Protein AF-A0A944ELB0-F1 (afdb_monomer)

pLDDT: mean 80.12, std 16.35, range [32.78, 97.69]

Solvent-accessible surface area (backbone atoms only — not comparable to full-atom values): 12144 Å² total; per-residue (Å²): 135,87,80,73,74,76,71,59,59,76,89,64,46,44,56,70,74,87,41,54,43,78,47,82,44,70,76,77,74,96,59,92,58,89,48,62,78,30,52,42,56,34,44,32,41,29,23,36,45,52,72,81,62,70,77,76,70,80,80,68,95,67,94,70,72,46,75,59,60,44,38,73,51,32,37,33,38,34,37,39,39,43,59,90,57,85,68,55,67,65,58,47,32,44,73,72,31,66,70,47,35,59,38,44,61,78,43,36,32,72,91,91,46,95,47,67,16,73,69,44,53,72,73,37,97,63,82,59,58,18,38,32,32,51,74,46,74,47,62,40,77,69,63,55,70,68,61,49,63,64,54,53,47,52,52,50,46,70,70,65,41,74,71,37,52,48,75,43,65,58,94,70,77,90,72,73,67,94,54,70,92,69,68,41,72,68,53,55,52,53,48,51,52,55,54,63,73,62,58,134

Mean predicted aligned error: 10.23 Å

Foldseek 3Di:
DDPPPPQDPPVLALDDPVQKDWDKDWDDDPDDDPCSVFKTKIKIFIFGAAVPPPPPPPPDDDPGNHDDHGDTFWIWIKMKGWPPPPDQSLVVQVVVDPLSNVQCVVFCDPDPDSATDPVNPVVAPDQDFIEMEGRDTAGHPSRPSNCVRVVVVVVVCVVPCVRPSYYTYDDAQRDDDPPVVPCDPVVRVVRVVVVVVVPD

Sequence (200 aa):
MTSAMPKRPVSELPGDPARLHLHYGHGHPAVPYDYEETLEPWHVAVTYGTAGDEEWEDEEEGGGHAPAAGSEIGHLILWRLRDYTGDNRWEAADAESGDLEVIISAVLGRSGRTGYSAAFEKAVTHPVGDLLILDRVSLDKAWRGFGLGPALAVEAIRRLSGGCCAVAVLPGMGEYPEDCDHVTEAYRLQAKKRIAARGP

Secondary structure (DSSP, 8-state):
----PPPPPGGG-SS-GGGEEEEEE----SS--TTTTTEEEEEEEEEES-TT-------SS----PPPTTEEEEEEEEEEE-SSSSS-HHHHHHHH-HHHHHHHTTTBPSSS-SSB-HHHHHH-S---SEEEEEEEEEE-GGGTTSSHHHHHHHHHHHHH-TTEEEEEE----S---S-GGG--HHHHHHHHHHHHTT--

Structure (mmCIF, N/CA/C/O backbone):
data_AF-A0A944ELB0-F1
#
_entry.id   AF-A0A944ELB0-F1
#
loop_
_atom_site.group_PDB
_atom_site.id
_atom_site.type_symbol
_atom_site.label_atom_id
_atom_site.label_alt_id
_atom_site.label_comp_id
_atom_site.label_asym_id
_atom_site.label_entity_id
_atom_site.label_seq_id
_atom_site.pdbx_PDB_ins_code
_atom_site.Cartn_x
_atom_site.Cartn_y
_atom_site.Cartn_z
_atom_site.occupancy
_atom_site.B_iso_or_equiv
_atom_site.auth_seq_id
_atom_site.auth_comp_id
_atom_site.auth_asym_id
_atom_site.auth_atom_id
_atom_site.pdbx_PDB_model_num
ATOM 1 N N . MET A 1 1 ? -13.441 19.324 -24.550 1.00 32.78 1 MET A N 1
ATOM 2 C CA . MET A 1 1 ? -12.764 18.318 -25.394 1.00 32.78 1 MET A CA 1
ATOM 3 C C . MET A 1 1 ? -11.873 17.485 -24.491 1.00 32.78 1 MET A C 1
ATOM 5 O O . MET A 1 1 ? -10.855 17.968 -24.015 1.00 32.78 1 MET A O 1
ATOM 9 N N . THR A 1 2 ? -12.332 16.289 -24.141 1.00 42.28 2 THR A N 1
ATOM 10 C CA . THR A 1 2 ? -11.609 15.304 -23.334 1.00 42.28 2 THR A CA 1
ATOM 11 C C . THR A 1 2 ? -10.520 14.677 -24.197 1.00 42.28 2 THR A C 1
ATOM 13 O O . THR A 1 2 ? -10.780 13.750 -24.956 1.00 42.28 2 THR A O 1
ATOM 16 N N . SER A 1 3 ? -9.299 15.209 -24.117 1.00 40.12 3 SER A N 1
ATOM 17 C CA . SER A 1 3 ? -8.128 14.505 -24.639 1.00 40.12 3 SER A CA 1
ATOM 18 C C . SER A 1 3 ? -7.872 13.312 -23.720 1.00 40.12 3 SER A C 1
ATOM 20 O O . SER A 1 3 ? -7.279 13.448 -22.648 1.00 40.12 3 SER A O 1
ATOM 22 N N . ALA A 1 4 ? -8.430 12.154 -24.073 1.00 48.78 4 ALA A N 1
ATOM 23 C CA . ALA A 1 4 ? -7.958 10.891 -23.538 1.00 48.78 4 ALA A CA 1
ATOM 24 C C . ALA A 1 4 ? -6.510 10.762 -24.015 1.00 48.78 4 ALA A C 1
ATOM 26 O O . ALA A 1 4 ? -6.278 10.580 -25.209 1.00 48.78 4 ALA A O 1
ATOM 27 N N . MET A 1 5 ? -5.542 10.950 -23.110 1.00 53.06 5 MET A N 1
ATOM 28 C CA . MET A 1 5 ? -4.144 10.692 -23.447 1.00 53.06 5 MET A CA 1
ATOM 29 C C . MET A 1 5 ? -4.070 9.268 -24.005 1.00 53.06 5 MET A C 1
ATOM 31 O O . MET A 1 5 ? -4.593 8.352 -23.357 1.00 53.06 5 MET A O 1
ATOM 35 N N . PRO A 1 6 ? -3.506 9.081 -25.207 1.00 56.56 6 PRO A N 1
ATOM 36 C CA . PRO A 1 6 ? -3.374 7.756 -25.781 1.00 56.56 6 PRO A CA 1
ATOM 37 C C . PRO A 1 6 ? -2.597 6.889 -24.790 1.00 56.56 6 PRO A C 1
ATOM 39 O O . PRO A 1 6 ? -1.577 7.319 -24.247 1.00 56.56 6 PRO A O 1
ATOM 42 N N . LYS A 1 7 ? -3.122 5.692 -24.500 1.00 66.06 7 LYS A N 1
ATOM 43 C CA . LYS A 1 7 ? -2.385 4.682 -23.734 1.00 66.06 7 LYS A CA 1
ATOM 44 C C . LYS A 1 7 ? -1.035 4.502 -24.422 1.00 66.06 7 LYS A C 1
ATOM 46 O O . LYS A 1 7 ? -1.015 4.284 -25.634 1.00 66.06 7 LYS A O 1
ATOM 51 N N . ARG A 1 8 ? 0.058 4.625 -23.666 1.00 78.19 8 ARG A N 1
ATOM 52 C CA . ARG A 1 8 ? 1.395 4.405 -24.219 1.00 78.19 8 ARG A CA 1
ATOM 53 C C . ARG A 1 8 ? 1.446 2.973 -24.771 1.00 78.19 8 ARG A C 1
ATOM 55 O O . ARG A 1 8 ? 1.018 2.052 -24.066 1.00 78.19 8 ARG A O 1
ATOM 62 N N . PRO A 1 9 ? 1.858 2.771 -26.030 1.00 82.56 9 PRO A N 1
ATOM 63 C CA . PRO A 1 9 ? 1.940 1.443 -26.618 1.00 82.56 9 PRO A CA 1
ATOM 64 C C . PRO A 1 9 ? 3.001 0.623 -25.886 1.00 82.56 9 PRO A C 1
ATOM 66 O O . PRO A 1 9 ? 4.060 1.141 -25.558 1.00 82.56 9 PRO A O 1
ATOM 69 N N . VAL A 1 10 ? 2.736 -0.664 -25.657 1.00 82.44 10 VAL A N 1
ATOM 70 C CA . VAL A 1 10 ? 3.626 -1.587 -24.918 1.00 82.44 10 VAL A CA 1
ATOM 71 C C . VAL A 1 10 ? 5.057 -1.605 -25.476 1.00 82.44 10 VAL A C 1
ATOM 73 O O . VAL A 1 10 ? 5.997 -1.808 -24.721 1.00 82.44 10 VAL A O 1
ATOM 76 N N . SER A 1 11 ? 5.238 -1.309 -26.766 1.00 83.00 11 SER A N 1
ATOM 77 C CA . SER A 1 11 ? 6.547 -1.160 -27.415 1.00 83.00 11 SER A CA 1
ATOM 78 C C . SER A 1 11 ? 7.414 -0.014 -26.870 1.00 83.00 11 SER A C 1
ATOM 80 O O . SER A 1 11 ? 8.589 0.051 -27.196 1.00 83.00 11 SER A O 1
ATOM 82 N N . GLU A 1 12 ? 6.852 0.912 -26.087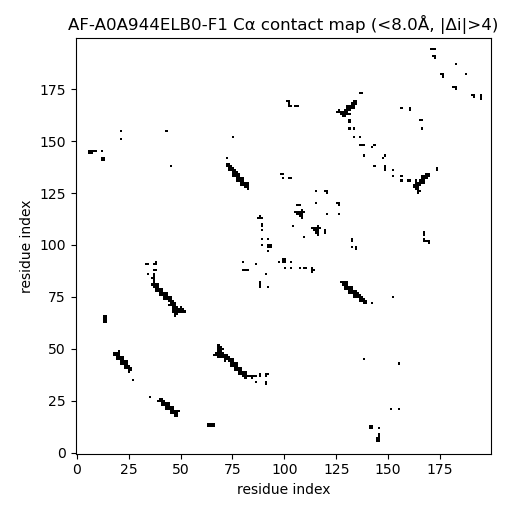 1.00 87.25 12 GLU A N 1
ATOM 83 C CA . GLU A 1 12 ? 7.592 1.975 -25.388 1.00 87.25 12 GLU A CA 1
ATOM 84 C C . GLU A 1 12 ? 8.056 1.569 -23.978 1.00 87.25 12 GLU A C 1
ATOM 86 O O . GLU A 1 12 ? 8.593 2.411 -23.247 1.00 87.25 12 GLU A O 1
ATOM 91 N N . LEU A 1 13 ? 7.802 0.328 -23.547 1.00 88.38 13 LEU A N 1
ATOM 92 C CA . LEU A 1 13 ? 8.323 -0.153 -22.272 1.00 88.38 13 LEU A CA 1
ATOM 93 C C . LEU A 1 13 ? 9.857 -0.213 -22.318 1.00 88.38 13 LEU A C 1
ATOM 95 O O . LEU A 1 13 ? 10.411 -0.662 -23.321 1.00 88.38 13 LEU A O 1
ATOM 99 N N . PRO A 1 14 ? 10.551 0.195 -21.239 1.00 88.50 14 PRO A N 1
ATOM 100 C CA . PRO A 1 14 ? 12.012 0.142 -21.194 1.00 88.50 14 PRO A CA 1
ATOM 101 C C . PRO A 1 14 ? 12.566 -1.284 -21.269 1.00 88.50 14 PRO A C 1
ATOM 103 O O . PRO A 1 14 ? 13.672 -1.476 -21.755 1.00 88.50 14 PRO A O 1
ATOM 106 N N . GLY A 1 15 ? 11.802 -2.278 -20.810 1.00 88.38 15 GLY A N 1
ATOM 107 C CA . GLY A 1 15 ? 12.155 -3.694 -20.858 1.00 88.38 15 GLY A CA 1
ATOM 108 C C . GLY A 1 15 ? 10.928 -4.588 -20.678 1.00 88.38 15 GLY A C 1
ATOM 109 O O . GLY A 1 15 ? 9.807 -4.095 -20.523 1.00 88.38 15 GLY A O 1
ATOM 110 N N . ASP A 1 16 ? 11.139 -5.904 -20.688 1.00 89.88 16 ASP A N 1
ATOM 111 C CA . ASP A 1 16 ? 10.058 -6.881 -20.527 1.00 89.88 16 ASP A CA 1
ATOM 112 C C . ASP A 1 16 ? 9.472 -6.828 -19.099 1.00 89.88 16 ASP A C 1
ATOM 114 O O . ASP A 1 16 ? 10.182 -7.121 -18.131 1.00 89.88 16 ASP A O 1
ATOM 118 N N . PRO A 1 17 ? 8.180 -6.488 -18.920 1.00 90.19 17 PRO A N 1
ATOM 119 C CA . PRO A 1 17 ? 7.560 -6.432 -17.601 1.00 90.19 17 PRO A CA 1
ATOM 120 C C . PRO A 1 17 ? 7.470 -7.801 -16.908 1.00 90.19 17 PRO A C 1
ATOM 122 O O . PRO A 1 17 ? 7.287 -7.837 -15.693 1.00 90.19 17 PRO A O 1
ATOM 125 N N . ALA A 1 18 ? 7.611 -8.920 -17.631 1.00 89.94 18 ALA A N 1
ATOM 126 C CA . ALA A 1 18 ? 7.669 -10.252 -17.025 1.00 89.94 18 ALA A CA 1
ATOM 127 C C . ALA A 1 18 ? 8.931 -10.468 -16.170 1.00 89.94 18 ALA A C 1
ATOM 129 O O . ALA A 1 18 ? 8.952 -11.362 -15.326 1.00 89.94 18 ALA A O 1
ATOM 130 N N . ARG A 1 19 ? 9.958 -9.628 -16.352 1.00 91.69 19 ARG A N 1
ATOM 131 C CA . ARG A 1 19 ? 11.199 -9.631 -15.564 1.00 91.69 19 ARG A CA 1
ATOM 132 C C . ARG A 1 19 ? 11.106 -8.774 -14.298 1.00 91.69 19 ARG A C 1
ATOM 134 O O . ARG A 1 19 ? 12.120 -8.549 -13.649 1.00 91.69 19 ARG A O 1
ATOM 141 N N . LEU A 1 20 ? 9.933 -8.238 -13.958 1.00 94.38 20 LEU A N 1
ATOM 142 C CA . LEU A 1 20 ? 9.763 -7.452 -12.737 1.00 94.38 20 LEU A CA 1
ATOM 143 C C . LEU A 1 20 ? 9.587 -8.353 -11.515 1.00 94.38 20 LEU A C 1
ATOM 145 O O . LEU A 1 20 ? 8.774 -9.278 -11.520 1.00 94.38 20 LEU A O 1
ATOM 149 N N . HIS A 1 21 ? 10.298 -8.026 -10.440 1.00 95.06 21 HIS A N 1
ATOM 150 C CA . HIS A 1 21 ? 10.243 -8.748 -9.173 1.00 95.06 21 HIS A CA 1
ATOM 151 C C . HIS A 1 21 ? 9.836 -7.822 -8.025 1.00 95.06 21 HIS A C 1
ATOM 153 O O . HIS A 1 21 ? 10.159 -6.635 -8.012 1.00 95.06 21 HIS A O 1
ATOM 159 N N . LEU A 1 22 ? 9.112 -8.381 -7.051 1.00 96.69 22 LEU A N 1
ATOM 160 C CA . LEU A 1 22 ? 8.728 -7.695 -5.818 1.00 96.69 22 LEU A CA 1
ATOM 161 C C . LEU A 1 22 ? 9.545 -8.238 -4.646 1.00 96.69 22 LEU A C 1
ATOM 163 O O . LEU A 1 22 ? 9.460 -9.423 -4.316 1.00 96.69 22 LEU A O 1
ATOM 167 N N . HIS A 1 23 ? 10.290 -7.359 -3.985 1.00 96.25 23 HIS A N 1
ATOM 168 C CA . HIS A 1 23 ? 11.049 -7.676 -2.780 1.00 96.25 23 HIS A CA 1
ATOM 169 C C . HIS A 1 23 ? 10.365 -7.061 -1.564 1.00 96.25 23 HIS A C 1
ATOM 171 O O . HIS A 1 23 ? 10.266 -5.844 -1.449 1.00 96.25 23 HIS A O 1
ATOM 177 N N . TYR A 1 24 ? 9.895 -7.912 -0.655 1.00 96.69 24 TYR A N 1
ATOM 178 C CA . TYR A 1 24 ? 9.140 -7.501 0.525 1.00 96.69 24 TYR A CA 1
ATOM 179 C C . TYR A 1 24 ? 10.085 -7.309 1.709 1.00 96.69 24 TYR A C 1
ATOM 181 O O . TYR A 1 24 ? 10.705 -8.267 2.173 1.00 96.69 24 TYR A O 1
ATOM 189 N N . GLY A 1 25 ? 10.168 -6.079 2.200 1.00 93.94 25 GLY A N 1
ATOM 190 C CA . GLY A 1 25 ? 10.880 -5.708 3.412 1.00 93.94 25 GLY A CA 1
ATOM 191 C C . GLY A 1 25 ? 9.922 -5.182 4.475 1.00 93.94 25 GLY A C 1
ATOM 192 O O . GLY A 1 25 ? 8.964 -4.470 4.179 1.00 93.94 25 GLY A O 1
ATOM 193 N N . HIS A 1 26 ? 10.218 -5.516 5.722 1.00 88.88 26 HIS A N 1
ATOM 194 C CA . HIS A 1 26 ? 9.627 -4.911 6.906 1.00 88.88 26 HIS A CA 1
ATOM 195 C C . HIS A 1 26 ? 10.782 -4.480 7.813 1.00 88.88 26 HIS A C 1
ATOM 197 O O . HIS A 1 26 ? 11.756 -5.221 7.972 1.00 88.88 26 HIS A O 1
ATOM 203 N N . GLY A 1 27 ? 10.696 -3.269 8.354 1.00 78.38 27 GLY A N 1
ATOM 204 C 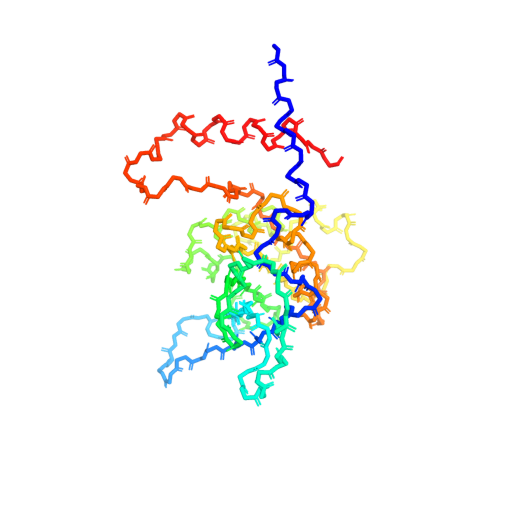CA . GLY A 1 27 ? 11.694 -2.711 9.255 1.00 78.38 27 GLY A CA 1
ATOM 205 C C . GLY A 1 27 ? 11.088 -2.479 10.629 1.00 78.38 27 GLY A C 1
ATOM 206 O O . GLY A 1 27 ? 10.012 -1.899 10.732 1.00 78.38 27 GLY A O 1
ATOM 207 N N . HIS A 1 28 ? 11.808 -2.893 11.665 1.00 77.75 28 HIS A N 1
ATOM 208 C CA . HIS A 1 28 ? 11.482 -2.587 13.049 1.00 77.75 28 HIS A CA 1
ATOM 209 C C . HIS A 1 28 ? 12.714 -1.927 13.688 1.00 77.75 28 HIS A C 1
ATOM 211 O O . HIS A 1 28 ? 13.780 -2.556 13.734 1.00 77.75 28 HIS A O 1
ATOM 217 N N . PRO A 1 29 ? 12.628 -0.646 14.092 1.00 78.38 29 PRO A N 1
ATOM 218 C CA . PRO A 1 29 ? 13.671 0.018 14.862 1.00 78.38 29 PRO A CA 1
ATOM 219 C C . PRO A 1 29 ? 14.126 -0.817 16.065 1.00 78.38 29 PRO A C 1
ATOM 221 O O . PRO A 1 29 ? 13.339 -1.495 16.709 1.00 78.38 29 PRO A O 1
ATOM 224 N N . ALA A 1 30 ? 15.417 -0.752 16.395 1.00 80.25 30 ALA A N 1
ATOM 225 C CA . ALA A 1 30 ? 15.953 -1.446 17.572 1.00 80.25 30 ALA A CA 1
ATOM 226 C C . ALA A 1 30 ? 15.583 -0.759 18.902 1.00 80.25 30 ALA A C 1
ATOM 228 O O . ALA A 1 30 ? 15.818 -1.317 19.973 1.00 80.25 30 ALA A O 1
ATOM 229 N N . VAL A 1 31 ? 15.072 0.472 18.833 1.00 84.56 31 VAL A N 1
ATOM 230 C CA . VAL A 1 31 ? 14.566 1.222 19.981 1.00 84.56 31 VAL A CA 1
ATOM 231 C C . VAL A 1 31 ? 13.042 1.138 19.988 1.00 84.56 31 VAL A C 1
ATOM 233 O O . VAL A 1 31 ? 12.461 1.250 18.908 1.00 84.56 31 VAL A O 1
ATOM 236 N N . PRO A 1 32 ? 12.407 0.990 21.165 1.00 80.00 32 PRO A N 1
ATOM 237 C CA . PRO A 1 32 ? 10.957 1.036 21.258 1.00 80.00 32 PRO A CA 1
ATOM 238 C C . PRO A 1 32 ? 10.425 2.347 20.692 1.00 80.00 32 PRO A C 1
ATOM 240 O O . PRO A 1 32 ? 11.014 3.411 20.917 1.00 80.00 32 PRO A O 1
ATOM 243 N N . TYR A 1 33 ? 9.310 2.265 19.984 1.00 81.38 33 TYR A N 1
ATOM 244 C CA . TYR A 1 33 ? 8.595 3.426 19.474 1.00 81.38 33 TYR A CA 1
ATOM 245 C C . TYR A 1 33 ? 7.094 3.251 19.682 1.00 81.38 33 TYR A C 1
ATOM 247 O O . TYR A 1 33 ? 6.596 2.146 19.910 1.00 81.38 33 TYR A O 1
ATOM 255 N N . ASP A 1 34 ? 6.377 4.370 19.660 1.00 85.50 34 ASP A N 1
ATOM 256 C CA . ASP A 1 34 ? 4.941 4.361 19.901 1.00 85.50 34 ASP A CA 1
ATOM 257 C C . ASP A 1 34 ? 4.232 3.509 18.840 1.00 85.50 34 ASP A C 1
ATOM 259 O O . ASP A 1 34 ? 4.567 3.557 17.655 1.00 85.50 34 ASP A O 1
ATOM 263 N N . TYR A 1 35 ? 3.236 2.736 19.276 1.00 88.56 35 TYR A N 1
ATOM 264 C CA . TYR A 1 35 ? 2.387 1.918 18.408 1.00 88.56 35 TYR A CA 1
ATOM 265 C C . TYR A 1 35 ? 3.114 0.812 17.624 1.00 88.56 35 TYR A C 1
ATOM 267 O O . TYR A 1 35 ? 2.561 0.307 16.646 1.00 88.56 35 TYR A O 1
ATOM 275 N N . GLU A 1 36 ? 4.314 0.393 18.041 1.00 86.81 36 GLU A N 1
ATOM 276 C CA . GLU A 1 36 ? 5.137 -0.591 17.318 1.00 86.81 36 GLU A CA 1
ATOM 277 C C . GLU A 1 36 ? 4.453 -1.949 17.086 1.00 86.81 36 GLU A C 1
ATOM 279 O O . GLU A 1 36 ? 4.705 -2.623 16.086 1.00 86.81 36 GLU A O 1
ATOM 284 N N . GLU A 1 37 ? 3.555 -2.342 17.992 1.00 88.38 37 GLU A N 1
ATOM 285 C CA . GLU A 1 37 ? 2.752 -3.555 17.845 1.00 88.38 37 GLU A CA 1
ATOM 286 C C . GLU A 1 37 ? 1.521 -3.323 16.961 1.00 88.38 37 GLU A C 1
ATOM 288 O O . GLU A 1 37 ? 1.034 -4.264 16.339 1.00 88.38 37 GLU A O 1
ATOM 293 N N . THR A 1 38 ? 1.037 -2.082 16.884 1.00 92.31 38 THR A N 1
ATOM 294 C CA . THR A 1 38 ? -0.228 -1.679 16.256 1.00 92.31 38 THR A CA 1
ATOM 295 C C . THR A 1 38 ? -0.072 -1.304 14.787 1.00 92.31 38 THR A C 1
ATOM 297 O O . THR A 1 38 ? -0.946 -1.626 13.978 1.00 92.31 38 THR A O 1
ATOM 300 N N . LEU A 1 39 ? 1.025 -0.640 14.420 1.00 92.62 39 LEU A N 1
ATOM 301 C CA . LEU A 1 39 ? 1.273 -0.147 13.071 1.00 92.62 39 LEU A CA 1
ATOM 302 C C . LEU A 1 39 ? 2.550 -0.765 12.497 1.00 92.62 39 LEU A C 1
ATOM 304 O O . LEU A 1 39 ? 3.670 -0.440 12.883 1.00 92.62 39 LEU A O 1
ATOM 308 N N . GLU A 1 40 ? 2.366 -1.660 11.531 1.00 93.25 40 GLU A N 1
ATOM 309 C CA . GLU A 1 40 ? 3.449 -2.427 10.924 1.00 93.25 40 GLU A CA 1
ATOM 310 C C . GLU A 1 40 ? 3.764 -1.912 9.504 1.00 93.25 40 GLU A C 1
ATOM 312 O O . GLU A 1 40 ? 2.931 -2.068 8.600 1.00 93.25 40 GLU A O 1
ATOM 317 N N . PRO A 1 41 ? 4.955 -1.325 9.270 1.00 93.69 41 PRO A N 1
ATOM 318 C CA . PRO A 1 41 ? 5.357 -0.825 7.957 1.00 93.69 41 PRO A CA 1
ATOM 319 C C . PRO A 1 41 ? 5.822 -1.939 7.019 1.00 93.69 41 PRO A C 1
ATOM 321 O O . PRO A 1 41 ? 6.550 -2.851 7.416 1.00 93.69 41 PRO A O 1
ATOM 324 N N . TRP A 1 42 ? 5.492 -1.802 5.738 1.00 96.31 42 TRP A N 1
ATOM 325 C CA . TRP A 1 42 ? 5.962 -2.663 4.658 1.00 96.31 42 TRP A CA 1
ATOM 326 C C . TRP A 1 42 ? 6.494 -1.827 3.497 1.00 96.31 42 TRP A C 1
ATOM 328 O O . TRP A 1 42 ? 5.781 -1.006 2.918 1.00 96.31 42 TRP A O 1
ATOM 338 N N . HIS A 1 43 ? 7.740 -2.095 3.116 1.00 96.25 43 HIS A N 1
ATOM 339 C CA . HIS A 1 43 ? 8.362 -1.552 1.917 1.00 96.25 43 HIS A CA 1
ATOM 340 C C . HIS A 1 43 ? 8.518 -2.666 0.885 1.00 96.25 43 HIS A C 1
ATOM 342 O O . HIS A 1 43 ? 9.187 -3.669 1.138 1.00 96.25 43 HIS A O 1
ATOM 348 N N . VAL A 1 44 ? 7.910 -2.502 -0.285 1.00 97.69 44 VAL A N 1
ATOM 349 C CA . VAL A 1 44 ? 8.002 -3.474 -1.377 1.00 97.69 44 VAL A CA 1
ATOM 350 C C . VAL A 1 44 ? 8.777 -2.846 -2.523 1.00 97.69 44 VAL A C 1
ATOM 352 O O . VAL A 1 44 ? 8.224 -2.031 -3.254 1.00 97.69 44 VAL A O 1
ATOM 355 N N . ALA A 1 45 ? 10.045 -3.213 -2.686 1.00 97.06 45 ALA A N 1
ATOM 356 C CA . ALA A 1 45 ? 10.849 -2.740 -3.809 1.00 97.06 45 ALA A CA 1
ATOM 357 C C . ALA A 1 45 ? 10.455 -3.483 -5.094 1.00 97.06 45 ALA A C 1
ATOM 359 O O . ALA A 1 45 ? 10.218 -4.694 -5.071 1.00 97.06 45 ALA A O 1
ATOM 360 N N . VAL A 1 46 ? 10.392 -2.755 -6.207 1.00 96.94 46 VAL A N 1
ATOM 361 C CA . VAL A 1 46 ? 10.151 -3.283 -7.553 1.00 96.94 46 VAL A CA 1
ATOM 362 C C . VAL A 1 46 ? 11.476 -3.259 -8.297 1.00 96.94 46 VAL A C 1
ATOM 364 O O . VAL A 1 46 ? 12.007 -2.186 -8.573 1.00 96.94 46 VAL A O 1
ATOM 367 N N . THR A 1 47 ? 12.009 -4.423 -8.640 1.00 95.81 47 THR A N 1
ATOM 368 C CA . THR A 1 47 ? 13.289 -4.550 -9.348 1.00 95.81 47 THR A CA 1
ATOM 369 C C . THR A 1 47 ? 13.090 -5.134 -10.741 1.00 95.81 47 THR A C 1
ATOM 371 O O . THR A 1 47 ? 12.097 -5.813 -11.006 1.00 95.81 47 THR A O 1
ATOM 374 N N . TYR A 1 48 ? 14.025 -4.851 -11.647 1.00 93.06 48 TYR A N 1
ATOM 375 C CA . TYR A 1 48 ? 14.072 -5.443 -12.984 1.00 93.06 48 TYR A CA 1
ATOM 376 C C . TYR A 1 48 ? 15.154 -6.523 -13.054 1.00 93.06 48 TYR A C 1
ATOM 378 O O . TYR A 1 48 ? 16.326 -6.217 -12.862 1.00 93.06 48 TYR A O 1
ATOM 386 N N . GLY A 1 49 ? 14.778 -7.770 -13.349 1.00 87.88 49 GLY A N 1
ATOM 387 C CA . GLY A 1 49 ? 15.665 -8.939 -13.331 1.00 87.88 49 GLY A CA 1
ATOM 388 C C . GLY A 1 49 ? 16.198 -9.283 -11.934 1.00 87.88 49 GLY A C 1
ATOM 389 O O . GLY A 1 49 ? 15.935 -8.571 -10.961 1.00 87.88 49 GLY A O 1
ATOM 390 N N . THR A 1 50 ? 16.976 -10.363 -11.827 1.00 80.56 50 THR A N 1
ATOM 391 C CA . THR A 1 50 ? 17.635 -10.742 -10.568 1.00 80.56 50 THR A CA 1
ATOM 392 C C . THR A 1 50 ? 19.110 -10.347 -10.603 1.00 80.56 50 THR A C 1
ATOM 394 O O . THR A 1 50 ? 19.792 -10.519 -11.611 1.00 80.56 50 THR A O 1
ATOM 397 N N . ALA A 1 51 ? 19.629 -9.805 -9.498 1.00 69.56 51 ALA A N 1
ATOM 398 C CA . ALA A 1 51 ? 21.056 -9.515 -9.385 1.00 69.56 51 ALA A CA 1
ATOM 399 C C . ALA A 1 51 ? 21.866 -10.818 -9.508 1.00 69.56 51 ALA A C 1
ATOM 401 O O . ALA A 1 51 ? 21.667 -11.744 -8.722 1.00 69.56 51 ALA A O 1
ATOM 402 N N . GLY A 1 52 ? 22.780 -10.876 -10.478 1.00 64.88 52 GLY A N 1
ATOM 403 C CA . GLY A 1 52 ? 23.565 -12.080 -10.761 1.00 64.88 52 GLY A CA 1
ATOM 404 C C . GLY A 1 52 ? 22.915 -13.051 -11.746 1.00 64.88 52 GLY A C 1
ATOM 405 O O . GLY A 1 52 ? 23.488 -14.115 -11.968 1.00 64.88 52 GLY A O 1
ATOM 406 N N . ASP A 1 53 ? 21.783 -12.691 -12.365 1.00 65.00 53 ASP A N 1
ATOM 407 C CA . ASP A 1 53 ? 21.479 -13.222 -13.693 1.00 65.00 53 ASP A CA 1
ATOM 408 C C . ASP A 1 53 ? 22.660 -12.805 -14.580 1.00 65.00 53 ASP A C 1
ATOM 410 O O . ASP A 1 53 ? 22.821 -11.616 -14.875 1.00 65.00 53 ASP A O 1
ATOM 414 N N . GLU A 1 54 ? 23.540 -13.760 -14.905 1.00 54.66 54 GLU A N 1
ATOM 415 C CA . GLU A 1 54 ? 24.508 -13.604 -15.993 1.00 54.66 54 GLU A CA 1
ATOM 416 C C . GLU A 1 54 ? 23.725 -13.018 -17.157 1.00 54.66 54 GLU A C 1
ATOM 418 O O . GLU A 1 54 ? 22.635 -13.527 -17.434 1.00 54.66 54 GLU A O 1
ATOM 423 N N . GLU A 1 55 ? 24.211 -11.901 -17.714 1.00 53.50 55 GLU A N 1
ATOM 424 C CA . GLU A 1 55 ? 23.604 -11.221 -18.853 1.00 53.50 55 GLU A CA 1
ATOM 425 C C . GLU A 1 55 ? 23.024 -12.293 -19.769 1.00 53.50 55 GLU A C 1
ATOM 427 O O . GLU A 1 55 ? 23.759 -13.022 -20.432 1.00 53.50 55 GLU A O 1
ATOM 432 N N . TRP A 1 56 ? 21.695 -12.451 -19.759 1.00 52.34 56 TRP A N 1
ATOM 433 C CA . TRP A 1 56 ? 21.046 -12.989 -20.931 1.00 52.34 56 TRP A CA 1
ATOM 434 C C . TRP A 1 56 ? 21.430 -11.951 -21.961 1.00 52.34 56 TRP A C 1
ATOM 436 O O . TRP A 1 56 ? 20.925 -10.827 -21.908 1.00 52.34 56 TRP A O 1
ATOM 446 N N . GLU A 1 57 ? 22.474 -12.276 -22.721 1.00 47.38 57 GLU A N 1
ATOM 447 C CA . GLU A 1 57 ? 22.919 -11.557 -23.888 1.00 47.38 57 GLU A CA 1
ATOM 448 C C . GLU A 1 57 ? 21.679 -11.468 -24.772 1.00 47.38 57 GLU A C 1
ATOM 450 O O . GLU A 1 57 ? 21.463 -12.266 -25.675 1.00 47.38 57 GLU A O 1
ATOM 455 N N . ASP A 1 58 ? 20.859 -10.449 -24.531 1.00 49.03 58 ASP A N 1
ATOM 456 C CA . ASP A 1 58 ? 20.047 -9.821 -25.552 1.00 49.03 58 ASP A CA 1
ATOM 457 C C . ASP A 1 58 ? 21.035 -9.039 -26.456 1.00 49.03 58 ASP A C 1
ATOM 459 O O . ASP A 1 58 ? 20.871 -7.853 -26.746 1.00 49.03 58 ASP A O 1
ATOM 463 N N . GLU A 1 59 ? 22.118 -9.706 -26.881 1.00 50.12 59 GLU A N 1
ATOM 464 C CA . GLU A 1 59 ? 22.757 -9.457 -28.154 1.00 50.12 59 GLU A CA 1
ATOM 465 C C . GLU A 1 59 ? 21.709 -9.846 -29.196 1.00 50.12 59 GLU A C 1
ATOM 467 O O . GLU A 1 59 ? 21.534 -11.011 -29.526 1.00 50.12 59 GLU A O 1
ATOM 472 N N . GLU A 1 60 ? 20.931 -8.868 -29.651 1.00 44.91 60 GLU A N 1
ATOM 473 C CA . GLU A 1 60 ? 20.919 -8.509 -31.069 1.00 44.91 60 GLU A CA 1
ATOM 474 C C . GLU A 1 60 ? 19.980 -7.318 -31.331 1.00 44.91 60 GLU A C 1
ATOM 476 O O . GLU A 1 60 ? 18.776 -7.334 -31.085 1.00 44.91 60 GLU A O 1
ATOM 481 N N . GLU A 1 61 ? 20.591 -6.257 -31.866 1.00 43.31 61 GLU A N 1
ATOM 482 C CA . GLU A 1 61 ? 19.997 -5.320 -32.826 1.00 43.31 61 GLU A CA 1
ATOM 483 C C . GLU A 1 61 ? 18.661 -4.659 -32.447 1.00 43.31 61 GLU A C 1
ATOM 485 O O . GLU A 1 61 ? 17.688 -4.681 -33.199 1.00 43.31 61 GLU A O 1
ATOM 490 N N . GLY A 1 62 ? 18.624 -3.971 -31.303 1.00 43.06 62 GLY A N 1
ATOM 491 C CA . GLY A 1 62 ? 17.398 -3.278 -30.907 1.00 43.06 62 GLY A CA 1
ATOM 492 C C . GLY A 1 62 ? 17.513 -2.052 -30.015 1.00 43.06 62 GLY A C 1
ATOM 493 O O . GLY A 1 62 ? 16.488 -1.661 -29.485 1.00 43.06 62 GLY A O 1
ATOM 494 N N . GLY A 1 63 ? 18.681 -1.429 -29.804 1.00 44.09 63 GLY A N 1
ATOM 495 C CA . GLY A 1 63 ? 18.781 -0.114 -29.130 1.00 44.09 63 GLY A CA 1
ATOM 496 C C . GLY A 1 63 ? 17.985 0.050 -27.814 1.00 44.09 63 GLY A C 1
ATOM 497 O O . GLY A 1 63 ? 17.517 1.152 -27.511 1.00 44.09 63 GLY A O 1
ATOM 498 N N . GLY A 1 64 ? 17.771 -1.037 -27.066 1.00 53.38 64 GLY A N 1
ATOM 499 C CA . GLY A 1 64 ? 16.845 -1.083 -25.938 1.00 53.38 64 GLY A CA 1
ATOM 500 C C . GLY A 1 64 ? 17.457 -0.488 -24.674 1.00 53.38 64 GLY A C 1
ATOM 501 O O . GLY A 1 64 ? 18.475 -0.965 -24.189 1.00 53.38 64 GLY A O 1
ATOM 502 N N . HIS A 1 65 ? 16.823 0.546 -24.118 1.00 66.69 65 HIS A N 1
ATOM 503 C CA . HIS A 1 65 ? 17.169 1.166 -22.830 1.00 66.69 65 HIS A CA 1
ATOM 504 C C . HIS A 1 65 ? 16.700 0.311 -21.627 1.00 66.69 65 HIS A C 1
ATOM 506 O O . HIS A 1 65 ? 16.091 0.838 -20.690 1.00 66.69 65 HIS A O 1
ATOM 512 N N . ALA A 1 66 ? 16.920 -1.006 -21.654 1.00 74.44 66 ALA A N 1
ATOM 513 C CA . ALA A 1 66 ? 16.526 -1.868 -20.542 1.00 74.44 66 ALA A CA 1
ATOM 514 C C . ALA A 1 66 ? 17.361 -1.544 -19.289 1.00 74.44 66 ALA A C 1
ATOM 516 O O . ALA A 1 66 ? 18.575 -1.356 -19.405 1.00 74.44 66 ALA A O 1
ATOM 517 N N . PRO A 1 67 ? 16.748 -1.448 -18.092 1.00 82.44 67 PRO A N 1
ATOM 518 C CA . PRO A 1 67 ? 17.503 -1.256 -16.860 1.00 82.44 67 PRO A CA 1
ATOM 519 C C . PRO A 1 67 ? 18.459 -2.422 -16.597 1.00 82.44 67 PRO A C 1
ATOM 521 O O . PRO A 1 67 ? 18.212 -3.553 -17.018 1.00 82.44 67 PRO A O 1
ATOM 524 N N . ALA A 1 68 ? 19.535 -2.154 -15.859 1.00 85.31 68 ALA A N 1
ATOM 525 C CA . ALA A 1 68 ? 20.448 -3.204 -15.424 1.00 85.31 68 ALA A CA 1
ATOM 526 C C . ALA A 1 68 ? 19.718 -4.222 -14.529 1.00 85.31 68 ALA A C 1
ATOM 528 O O . ALA A 1 68 ? 18.869 -3.851 -13.714 1.00 85.31 68 ALA A O 1
ATOM 529 N N . ALA A 1 69 ? 20.064 -5.505 -14.657 1.00 85.94 69 ALA A N 1
ATOM 530 C CA . ALA A 1 69 ? 19.489 -6.550 -13.817 1.00 85.94 69 ALA A CA 1
ATOM 531 C C . ALA A 1 69 ? 19.730 -6.255 -12.323 1.00 85.94 69 ALA A C 1
ATOM 533 O O . ALA A 1 69 ? 20.822 -5.859 -11.914 1.00 85.94 69 ALA A O 1
ATOM 534 N N . GLY A 1 70 ? 18.694 -6.422 -11.505 1.00 86.19 70 GLY A N 1
ATOM 535 C CA . GLY A 1 70 ? 18.687 -6.080 -10.086 1.00 86.19 70 GLY A CA 1
ATOM 536 C C . GLY A 1 70 ? 18.457 -4.597 -9.773 1.00 86.19 70 GLY A C 1
ATOM 537 O O . GLY A 1 70 ? 18.371 -4.255 -8.595 1.00 86.19 70 GLY A O 1
ATOM 538 N N . SER A 1 71 ? 18.336 -3.709 -10.769 1.00 90.88 71 SER A N 1
ATOM 539 C CA . SER A 1 71 ? 18.036 -2.296 -10.502 1.00 90.88 71 SER A CA 1
ATOM 540 C C . SER A 1 71 ? 16.619 -2.123 -9.951 1.00 90.88 71 SER A C 1
ATOM 542 O O . SER A 1 71 ? 15.678 -2.735 -10.462 1.00 90.88 71 SER A O 1
ATOM 544 N N . GLU A 1 72 ? 16.463 -1.282 -8.928 1.00 94.62 72 GLU A N 1
ATOM 545 C CA . GLU A 1 72 ? 15.151 -0.841 -8.451 1.00 94.62 72 GLU A CA 1
ATOM 546 C C . GLU A 1 72 ? 14.562 0.171 -9.438 1.00 94.62 72 GLU A C 1
ATOM 548 O O . GLU A 1 72 ? 15.204 1.162 -9.775 1.00 94.62 72 GLU A O 1
ATOM 553 N N . ILE A 1 73 ? 13.335 -0.086 -9.887 1.00 94.69 73 ILE A N 1
ATOM 554 C CA . ILE A 1 73 ? 12.581 0.754 -10.828 1.00 94.69 73 ILE A CA 1
ATOM 555 C C . 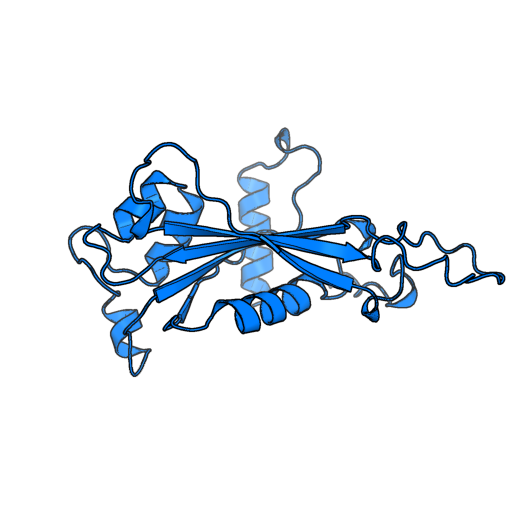ILE A 1 73 ? 11.337 1.380 -10.178 1.00 94.69 73 ILE A C 1
ATOM 557 O O . ILE A 1 73 ? 10.457 1.911 -10.864 1.00 94.69 73 ILE A O 1
ATOM 561 N N . GLY A 1 74 ? 11.196 1.233 -8.861 1.00 95.44 74 GLY A N 1
ATOM 562 C CA . GLY A 1 74 ? 10.057 1.707 -8.092 1.00 95.44 74 GLY A CA 1
ATOM 563 C C . GLY A 1 74 ? 9.854 0.951 -6.785 1.00 95.44 74 GLY A C 1
ATOM 564 O O . GLY A 1 74 ? 10.580 0.018 -6.460 1.00 95.44 74 GLY A O 1
ATOM 565 N N . HIS A 1 75 ? 8.816 1.334 -6.050 1.00 96.69 75 HIS A N 1
ATOM 566 C CA . HIS A 1 75 ? 8.455 0.720 -4.778 1.00 96.69 75 HIS A CA 1
ATOM 567 C C . HIS A 1 75 ? 6.978 0.934 -4.432 1.00 96.69 75 HIS A C 1
ATOM 569 O O . HIS A 1 75 ? 6.291 1.805 -4.979 1.00 96.69 75 HIS A O 1
ATOM 575 N N . LEU A 1 76 ? 6.491 0.145 -3.478 1.00 96.38 76 LEU A N 1
ATOM 576 C CA . LEU A 1 76 ? 5.207 0.328 -2.824 1.00 96.38 76 LEU A CA 1
ATOM 577 C C . LEU A 1 76 ? 5.414 0.476 -1.318 1.00 96.38 76 LEU A C 1
ATOM 579 O O . LEU A 1 76 ? 6.236 -0.224 -0.727 1.00 96.38 76 LEU A O 1
ATOM 583 N N . ILE A 1 77 ? 4.628 1.360 -0.710 1.00 94.56 77 ILE 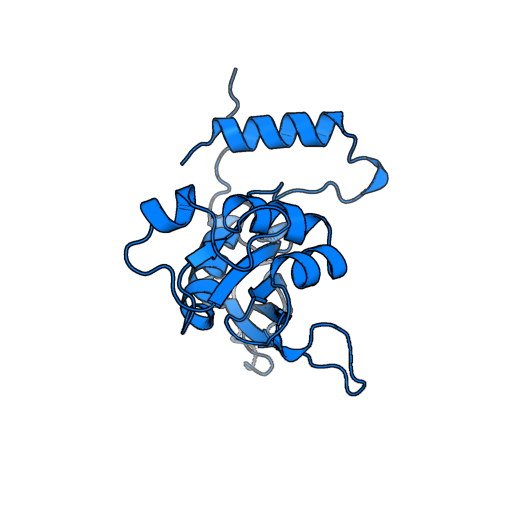A N 1
ATOM 584 C CA . ILE A 1 77 ? 4.560 1.536 0.741 1.00 94.56 77 ILE A CA 1
ATOM 585 C C . ILE A 1 77 ? 3.187 1.055 1.189 1.00 94.56 77 ILE A C 1
ATOM 587 O O . ILE A 1 77 ? 2.157 1.547 0.710 1.00 94.56 77 ILE A O 1
ATOM 591 N N . LEU A 1 78 ? 3.184 0.070 2.081 1.00 95.94 78 LEU A N 1
ATOM 592 C CA . LEU A 1 78 ? 1.982 -0.458 2.703 1.00 95.94 78 LEU A CA 1
ATOM 593 C C . LEU A 1 78 ? 2.119 -0.419 4.219 1.00 95.94 78 LEU A C 1
ATOM 595 O O . LEU A 1 78 ? 3.216 -0.507 4.762 1.00 95.94 78 LEU A O 1
ATOM 599 N N . TRP A 1 79 ? 0.979 -0.353 4.891 1.00 95.06 79 TRP A N 1
ATOM 600 C CA . TRP A 1 79 ? 0.902 -0.405 6.342 1.00 95.06 79 TRP A CA 1
ATOM 601 C C . TRP A 1 79 ? -0.110 -1.451 6.753 1.00 95.06 79 TRP A C 1
ATOM 603 O O . TRP A 1 79 ? -1.208 -1.511 6.199 1.00 95.06 79 TRP A O 1
ATOM 613 N N . ARG A 1 80 ? 0.240 -2.277 7.729 1.00 94.94 80 ARG A N 1
ATOM 614 C CA . ARG A 1 80 ? -0.703 -3.186 8.363 1.00 94.94 80 ARG A CA 1
ATOM 615 C C . ARG A 1 80 ? -1.051 -2.626 9.728 1.00 94.94 80 ARG A C 1
ATOM 617 O O . ARG A 1 80 ? -0.214 -2.557 10.620 1.00 94.94 80 ARG A O 1
ATOM 624 N N . LEU A 1 81 ? -2.303 -2.219 9.860 1.00 93.50 81 LEU A N 1
ATOM 625 C CA . LEU A 1 81 ? -2.861 -1.712 11.097 1.00 93.50 81 LEU A CA 1
ATOM 626 C C . LEU A 1 81 ? -3.521 -2.882 11.824 1.00 93.50 81 LEU A C 1
ATOM 628 O O . LEU A 1 81 ? -4.610 -3.333 11.443 1.00 93.50 81 LEU A O 1
ATOM 632 N N . ARG A 1 82 ? -2.804 -3.417 12.809 1.00 92.00 82 ARG A N 1
ATOM 633 C CA . ARG A 1 82 ? -3.169 -4.643 13.511 1.00 92.00 82 ARG A CA 1
ATOM 634 C C . ARG A 1 82 ? -4.349 -4.418 14.443 1.00 92.00 82 ARG A C 1
ATOM 636 O O . ARG A 1 82 ? -4.466 -3.390 15.106 1.00 92.00 82 ARG A O 1
ATOM 643 N N . ASP A 1 83 ? -5.252 -5.384 14.452 1.00 84.31 83 ASP A N 1
ATOM 644 C CA . ASP A 1 83 ? -6.355 -5.463 15.394 1.00 84.31 83 ASP A CA 1
ATOM 645 C C . ASP A 1 83 ? -5.847 -6.102 16.700 1.00 84.31 83 ASP A C 1
ATOM 647 O O . ASP A 1 83 ? -5.000 -6.995 16.678 1.00 84.31 83 ASP A O 1
ATOM 651 N N . TYR A 1 84 ? -6.374 -5.660 17.844 1.00 79.38 84 TYR A N 1
ATOM 652 C CA . TYR A 1 84 ? -6.109 -6.236 19.180 1.00 79.38 84 TYR A CA 1
ATOM 653 C C . TYR A 1 84 ? -4.724 -6.021 19.822 1.00 79.38 84 TYR A C 1
ATOM 655 O O . TYR A 1 84 ? -4.338 -6.784 20.705 1.00 79.38 84 TYR A O 1
ATOM 663 N N . THR A 1 85 ? -4.007 -4.959 19.478 1.00 81.94 85 THR A N 1
ATOM 664 C CA . THR A 1 85 ? -2.681 -4.626 20.045 1.00 81.94 85 THR A CA 1
ATOM 665 C C . THR A 1 85 ? -2.741 -3.720 21.280 1.00 81.94 85 THR A C 1
ATOM 667 O O . THR A 1 85 ? -1.730 -3.234 21.762 1.00 81.94 85 THR A O 1
ATOM 670 N N . GLY A 1 86 ? -3.939 -3.486 21.824 1.00 80.69 86 GLY A N 1
ATOM 671 C CA . GLY A 1 86 ? -4.156 -2.644 23.006 1.00 80.69 86 GLY A CA 1
ATOM 672 C C . GLY A 1 86 ? -4.208 -1.142 22.709 1.00 80.69 86 GLY A C 1
ATOM 673 O O . GLY A 1 86 ? -4.937 -0.433 23.405 1.00 80.69 86 GLY A O 1
ATOM 674 N N . ASP A 1 87 ? -3.538 -0.675 21.653 1.00 87.81 87 ASP A N 1
ATOM 675 C CA . ASP A 1 87 ? -3.573 0.733 21.257 1.00 87.81 87 ASP A CA 1
ATOM 676 C C . ASP A 1 87 ? -4.764 1.093 20.363 1.00 87.81 87 ASP A C 1
ATOM 678 O O . ASP A 1 87 ? -5.401 0.267 19.697 1.00 87.81 87 ASP A O 1
ATOM 682 N N . ASN A 1 88 ? -5.041 2.394 20.303 1.00 87.62 88 ASN A N 1
ATOM 683 C CA . ASN A 1 88 ? -6.013 2.951 19.383 1.00 87.62 88 ASN A CA 1
ATOM 684 C C . ASN A 1 88 ? -5.431 3.034 17.961 1.00 87.62 88 ASN A C 1
ATOM 686 O O . ASN A 1 88 ? -4.592 3.878 17.658 1.00 87.62 88 ASN A O 1
ATOM 690 N N . ARG A 1 89 ? -5.965 2.206 17.060 1.00 89.00 89 ARG A N 1
ATOM 691 C CA . ARG A 1 89 ? -5.621 2.174 15.629 1.00 89.00 89 ARG A CA 1
ATOM 692 C C . ARG A 1 89 ? -5.716 3.530 14.917 1.00 89.00 89 ARG A C 1
ATOM 694 O O . ARG A 1 89 ? -4.956 3.778 13.987 1.00 89.00 89 ARG A O 1
ATOM 701 N N . TRP A 1 90 ? -6.656 4.390 15.315 1.00 88.69 90 TRP A N 1
ATOM 702 C CA . TRP A 1 90 ? -6.790 5.718 14.715 1.00 88.69 90 TRP A CA 1
ATOM 703 C C . TRP A 1 90 ? -5.634 6.631 15.131 1.00 88.69 90 TRP A C 1
ATOM 705 O O . TRP A 1 90 ? -5.042 7.283 14.280 1.00 88.69 90 TRP A O 1
ATOM 715 N N . GLU A 1 91 ? -5.280 6.617 16.418 1.00 88.69 91 GLU A N 1
ATOM 716 C CA . GLU A 1 91 ? -4.169 7.413 16.959 1.00 88.69 91 GLU A CA 1
ATOM 717 C C . GLU A 1 91 ? -2.825 6.946 16.397 1.00 88.69 91 GLU A C 1
ATOM 719 O O . GLU A 1 91 ? -2.006 7.780 16.030 1.00 88.69 91 GLU A O 1
ATOM 724 N N . ALA A 1 92 ? -2.636 5.631 16.235 1.00 90.19 92 ALA A N 1
ATOM 725 C CA . ALA A 1 92 ? -1.438 5.076 15.611 1.00 90.19 92 ALA A CA 1
ATOM 726 C C . ALA A 1 92 ? -1.226 5.598 14.178 1.00 90.19 92 ALA A C 1
ATOM 728 O O . ALA A 1 92 ? -0.116 5.963 13.803 1.00 90.19 92 ALA A O 1
ATOM 729 N N . ALA A 1 93 ? -2.291 5.663 13.374 1.00 89.75 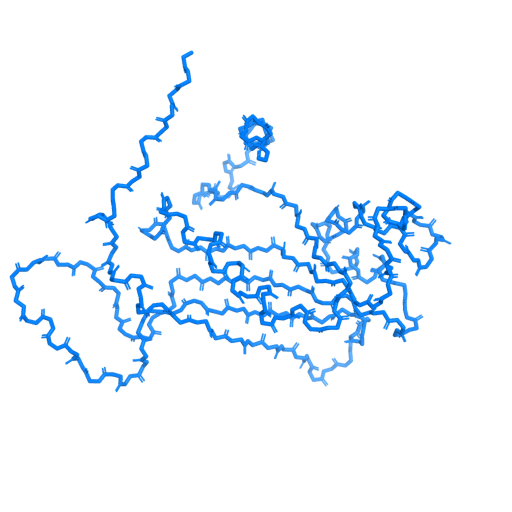93 ALA A N 1
ATOM 730 C CA . ALA A 1 93 ? -2.206 6.166 12.004 1.00 89.75 93 ALA A CA 1
ATOM 731 C C . ALA A 1 93 ? -2.012 7.692 11.940 1.00 89.75 93 ALA A C 1
ATOM 733 O O . ALA A 1 93 ? -1.237 8.163 11.111 1.00 89.75 93 ALA A O 1
ATOM 734 N N . ASP A 1 94 ? -2.699 8.449 12.802 1.00 89.00 94 ASP A N 1
ATOM 735 C CA . ASP A 1 94 ? -2.569 9.911 12.903 1.00 89.00 94 ASP A CA 1
ATOM 736 C C . ASP A 1 94 ? -1.155 10.333 13.332 1.00 89.00 94 ASP A C 1
ATOM 738 O O . ASP A 1 94 ? -0.574 11.253 12.757 1.00 89.00 94 ASP A O 1
ATOM 742 N N . ALA A 1 95 ? -0.566 9.606 14.288 1.00 88.56 95 ALA A N 1
ATOM 743 C CA . ALA A 1 95 ? 0.791 9.850 14.768 1.00 88.56 95 ALA A CA 1
ATOM 744 C C . ALA A 1 95 ? 1.864 9.614 13.692 1.00 88.56 95 ALA A C 1
ATOM 746 O O . ALA A 1 95 ? 2.864 10.331 13.668 1.00 88.56 95 ALA A O 1
ATOM 747 N N . GLU A 1 96 ? 1.662 8.636 12.804 1.00 89.00 96 GLU A N 1
ATOM 748 C CA . GLU A 1 96 ? 2.602 8.337 11.720 1.00 89.00 96 GLU A CA 1
ATOM 749 C C . GLU A 1 96 ? 2.499 9.356 10.575 1.00 89.00 96 GLU A C 1
ATOM 751 O O . GLU A 1 96 ? 3.507 9.904 10.127 1.00 89.00 96 GLU A O 1
ATOM 756 N N . SER A 1 97 ? 1.288 9.620 10.066 1.00 84.75 97 SER A N 1
ATOM 757 C CA . SER A 1 97 ? 1.094 10.558 8.956 1.00 84.75 97 SER A CA 1
ATOM 758 C C . SER A 1 97 ? -0.362 10.983 8.780 1.00 84.75 97 SER A C 1
ATOM 760 O O . SER A 1 97 ? -1.276 10.158 8.744 1.00 84.75 97 SER A O 1
ATOM 762 N N . GLY A 1 98 ? -0.573 12.270 8.485 1.00 83.31 98 GLY A N 1
ATOM 763 C CA . GLY A 1 98 ? -1.890 12.786 8.098 1.00 83.31 98 GLY A CA 1
ATOM 764 C C . GLY A 1 98 ? -2.456 12.147 6.818 1.00 83.31 98 GLY A C 1
ATOM 765 O O . GLY A 1 98 ? -3.671 12.083 6.650 1.00 83.31 98 GLY A O 1
ATOM 766 N N . ASP A 1 99 ? -1.616 11.617 5.919 1.00 85.19 99 ASP A N 1
ATOM 767 C CA . ASP A 1 99 ? -2.112 10.867 4.753 1.00 85.19 99 ASP A CA 1
ATOM 768 C C . ASP A 1 99 ? -2.757 9.536 5.190 1.00 85.19 99 ASP A C 1
ATOM 770 O O . ASP A 1 99 ? -3.824 9.166 4.685 1.00 85.19 99 ASP A O 1
ATOM 774 N N . LEU A 1 100 ? -2.170 8.857 6.185 1.00 87.19 100 LEU A N 1
ATOM 775 C CA . LEU A 1 100 ? -2.739 7.639 6.764 1.00 87.19 100 LEU A CA 1
ATOM 776 C C . LEU A 1 100 ? -4.040 7.940 7.500 1.00 87.19 100 LEU A C 1
ATOM 778 O O . LEU A 1 100 ? -5.026 7.249 7.244 1.00 87.19 100 LEU A O 1
ATOM 782 N N . GLU A 1 101 ? -4.081 8.997 8.319 1.00 88.00 101 GLU A N 1
ATOM 783 C CA . GLU A 1 101 ? -5.296 9.483 8.996 1.00 88.00 101 GLU A CA 1
ATOM 784 C C . GLU A 1 101 ? -6.466 9.662 8.009 1.00 88.00 101 GLU A C 1
ATOM 786 O O . GLU A 1 101 ? -7.603 9.231 8.254 1.00 88.00 101 GLU A O 1
ATOM 791 N N . VAL A 1 102 ? -6.196 10.252 6.841 1.00 87.31 102 VAL A N 1
ATOM 792 C CA . VAL A 1 102 ? -7.210 10.451 5.799 1.00 87.31 102 VAL A CA 1
ATOM 793 C C . VAL A 1 102 ? -7.671 9.119 5.207 1.00 87.31 102 VAL A C 1
ATOM 795 O O . VAL A 1 102 ? -8.879 8.928 5.030 1.00 87.31 102 VAL A O 1
ATOM 798 N N . ILE A 1 103 ? -6.753 8.193 4.907 1.00 88.00 103 ILE A N 1
ATOM 799 C CA . ILE A 1 103 ? -7.101 6.872 4.360 1.00 88.00 103 ILE A CA 1
ATOM 800 C C . ILE A 1 103 ? -7.964 6.090 5.359 1.00 88.00 103 ILE A C 1
ATOM 802 O O . ILE A 1 103 ? -9.032 5.581 4.999 1.00 88.00 103 ILE A O 1
ATOM 806 N N . ILE A 1 104 ? -7.541 6.018 6.623 1.00 89.44 104 ILE A N 1
ATOM 807 C CA . ILE A 1 104 ? -8.231 5.220 7.641 1.00 89.44 104 ILE A CA 1
ATOM 808 C C . ILE A 1 104 ? -9.578 5.818 8.042 1.00 89.44 104 ILE A C 1
ATOM 810 O O . ILE A 1 104 ? -10.481 5.069 8.408 1.00 89.44 104 ILE A O 1
ATOM 814 N N . SER A 1 105 ? -9.773 7.132 7.900 1.00 86.75 105 SER A N 1
ATOM 815 C CA . SER A 1 105 ? -11.046 7.806 8.187 1.00 86.75 105 SER A CA 1
ATOM 816 C C . SER A 1 105 ? -12.206 7.338 7.298 1.00 86.75 105 SER A C 1
ATOM 818 O O . SER A 1 105 ? -13.369 7.567 7.634 1.00 86.75 105 SER A O 1
ATOM 820 N N . ALA A 1 106 ? -11.920 6.678 6.170 1.00 83.00 106 ALA A N 1
ATOM 821 C CA . ALA A 1 106 ? -12.942 6.046 5.337 1.00 83.00 106 ALA A CA 1
ATOM 822 C C . ALA A 1 106 ? -13.468 4.721 5.924 1.00 83.00 106 ALA A C 1
ATOM 824 O O . ALA A 1 106 ? -14.548 4.265 5.548 1.00 83.00 106 ALA A O 1
ATOM 825 N N . VAL A 1 107 ? -12.708 4.095 6.826 1.00 87.75 107 VAL A N 1
ATOM 826 C CA . VAL A 1 107 ? -12.936 2.723 7.298 1.00 87.75 107 VAL A CA 1
ATOM 827 C C . VAL A 1 107 ? -13.191 2.682 8.804 1.00 87.75 107 VAL A C 1
ATOM 829 O O . VAL A 1 107 ? -14.149 2.039 9.243 1.00 87.75 107 VAL A O 1
ATOM 832 N N . LEU A 1 108 ? -12.390 3.396 9.594 1.00 87.44 108 LEU A N 1
ATOM 833 C CA . LEU A 1 108 ? -12.493 3.470 11.049 1.00 87.44 108 LEU A CA 1
ATOM 834 C C . LEU A 1 108 ? -13.522 4.511 11.502 1.00 87.44 108 LEU A C 1
ATOM 836 O O . LEU A 1 108 ? -13.798 5.500 10.820 1.00 87.44 108 LEU A O 1
ATOM 840 N N . GLY A 1 109 ? -14.126 4.277 12.668 1.00 80.38 109 GLY A N 1
ATOM 841 C CA . GLY A 1 109 ? -14.959 5.284 13.317 1.00 80.38 109 GLY A CA 1
ATOM 842 C C . GLY A 1 109 ? -14.107 6.468 13.779 1.00 80.38 109 GLY A C 1
ATOM 843 O O . GLY A 1 109 ? -13.018 6.274 14.308 1.00 80.38 109 GLY A O 1
ATOM 844 N N . ARG A 1 110 ? -14.601 7.702 13.609 1.00 68.00 110 ARG A N 1
ATOM 845 C CA . ARG A 1 110 ? -13.930 8.884 14.173 1.00 68.00 110 ARG A CA 1
ATOM 846 C C . ARG A 1 110 ? -13.885 8.812 15.704 1.00 68.00 110 ARG A C 1
ATOM 848 O O . ARG A 1 110 ? -14.833 8.325 16.320 1.00 68.00 110 ARG A O 1
ATOM 855 N N . SER A 1 111 ? -12.782 9.325 16.252 1.00 53.09 111 SER A N 1
ATOM 856 C CA . SER A 1 111 ? -12.479 9.690 17.646 1.00 53.09 111 SER A CA 1
ATOM 857 C C . SER A 1 111 ? -13.476 9.177 18.703 1.00 53.09 111 SER A C 1
ATOM 859 O O . SER A 1 111 ? -14.572 9.716 18.856 1.00 53.09 111 SER A O 1
ATOM 861 N N . GLY A 1 112 ? -13.074 8.151 19.464 1.00 55.53 112 GLY A N 1
ATOM 862 C CA . GLY A 1 112 ? -13.825 7.605 20.608 1.00 55.53 112 GLY A CA 1
ATOM 863 C C . GLY A 1 112 ? -14.477 6.235 20.378 1.00 55.53 112 GLY A C 1
ATOM 864 O O . GLY A 1 112 ? -14.960 5.624 21.330 1.00 55.53 112 GLY A O 1
ATOM 865 N N . ARG A 1 113 ? -14.467 5.714 19.143 1.00 61.62 113 ARG A N 1
ATOM 866 C CA . ARG A 1 113 ? -14.769 4.302 18.851 1.00 61.62 113 ARG A CA 1
ATOM 867 C C . ARG A 1 113 ? -13.472 3.581 18.507 1.00 61.62 113 ARG A C 1
ATOM 869 O O . ARG A 1 113 ? -12.796 3.961 17.563 1.00 61.62 113 ARG A O 1
ATOM 876 N N . THR A 1 114 ? -13.162 2.515 19.232 1.00 65.00 114 THR A N 1
ATOM 877 C CA . THR A 1 114 ? -11.944 1.699 19.071 1.00 65.00 114 THR A CA 1
ATOM 878 C C . THR A 1 114 ? -11.995 0.744 17.865 1.00 65.00 114 THR A C 1
ATOM 880 O O . THR A 1 114 ? -11.223 -0.207 17.786 1.00 65.00 114 THR A O 1
ATOM 883 N N . GLY A 1 115 ? -12.912 0.960 16.917 1.00 78.06 115 GLY A N 1
ATOM 884 C CA . GLY A 1 115 ? -13.245 -0.021 15.885 1.00 78.06 115 GLY A CA 1
ATOM 885 C C . GLY A 1 115 ? -13.684 0.578 14.553 1.00 78.06 115 GLY A C 1
ATOM 886 O O . GLY A 1 115 ? -13.583 1.783 14.304 1.00 78.06 115 GLY A O 1
ATOM 887 N N . TYR A 1 116 ? -14.182 -0.296 13.683 1.00 86.81 116 TYR A N 1
ATOM 888 C CA . TYR A 1 116 ? -14.658 0.074 12.358 1.00 86.81 116 TYR A CA 1
ATOM 889 C C . TYR A 1 116 ? -15.861 1.029 12.409 1.00 86.81 116 TYR A C 1
ATOM 891 O O . TYR A 1 116 ? -16.621 1.097 13.378 1.00 86.81 116 TYR A O 1
ATOM 899 N N . SER A 1 117 ? -16.028 1.819 11.348 1.00 87.38 117 SER A N 1
ATOM 900 C CA . SER A 1 117 ? -17.188 2.694 11.202 1.00 87.38 117 SER A CA 1
ATOM 901 C C . SER A 1 117 ? -18.461 1.868 10.997 1.00 87.38 117 SER A C 1
ATOM 903 O O . SER A 1 117 ? -18.442 0.823 10.352 1.00 87.38 117 SER A O 1
ATOM 905 N N . ALA A 1 118 ? -19.608 2.375 11.458 1.00 87.44 118 ALA A N 1
ATOM 906 C CA . ALA A 1 118 ? -20.891 1.687 11.272 1.00 87.44 118 ALA A CA 1
ATOM 907 C C . ALA A 1 118 ? -21.236 1.450 9.786 1.00 87.44 118 ALA A C 1
ATOM 909 O O . ALA A 1 118 ? -21.924 0.490 9.443 1.00 87.44 118 ALA A O 1
ATOM 910 N N . ALA A 1 119 ? -20.766 2.329 8.891 1.00 86.81 119 ALA A N 1
ATOM 911 C CA . ALA A 1 119 ? -20.930 2.161 7.451 1.00 86.81 119 ALA A CA 1
ATOM 912 C C . ALA A 1 119 ? -20.125 0.962 6.930 1.00 86.81 119 ALA A C 1
ATOM 914 O O . ALA A 1 119 ? -20.651 0.162 6.157 1.00 86.81 119 ALA A O 1
ATOM 915 N N . PHE A 1 120 ? -18.882 0.816 7.390 1.00 87.81 120 PHE A N 1
ATOM 916 C CA . PHE A 1 120 ? -18.022 -0.307 7.041 1.00 87.81 120 PHE A CA 1
ATOM 917 C C . PHE A 1 120 ? -18.532 -1.625 7.636 1.00 87.81 120 PHE A C 1
ATOM 919 O O . PHE A 1 120 ? -18.672 -2.604 6.909 1.00 87.81 120 PHE A O 1
ATOM 926 N N . GLU A 1 121 ? -18.907 -1.636 8.918 1.00 88.69 121 GLU A N 1
ATOM 927 C CA . GLU A 1 121 ? -19.478 -2.812 9.595 1.00 88.69 121 GLU A CA 1
ATOM 928 C C . GLU A 1 121 ? -20.754 -3.316 8.906 1.00 88.69 121 GLU A C 1
ATOM 930 O O . GLU A 1 121 ? -21.019 -4.512 8.871 1.00 88.69 121 GLU A O 1
ATOM 935 N N . LYS A 1 122 ? -21.544 -2.410 8.318 1.00 88.56 122 LYS A N 1
ATOM 936 C CA . LYS A 1 122 ? -22.723 -2.776 7.526 1.00 88.56 122 LYS A CA 1
ATOM 937 C C . LYS A 1 122 ? -22.363 -3.354 6.152 1.00 88.56 122 LYS A C 1
ATOM 939 O O . LYS A 1 122 ? -23.131 -4.146 5.610 1.00 88.56 122 LYS A O 1
ATOM 944 N N . ALA A 1 123 ? -21.255 -2.913 5.559 1.00 87.00 123 ALA A N 1
ATOM 945 C CA . ALA A 1 123 ? -20.836 -3.305 4.215 1.00 87.00 123 ALA A CA 1
ATOM 946 C C . ALA A 1 123 ? -20.038 -4.619 4.192 1.00 87.00 123 ALA A C 1
ATOM 948 O O . ALA A 1 123 ? -20.077 -5.337 3.194 1.00 87.00 123 ALA A O 1
ATOM 949 N N . VAL A 1 124 ? -19.330 -4.941 5.276 1.00 85.50 124 VAL A N 1
ATOM 950 C CA . VAL A 1 124 ? -18.440 -6.103 5.370 1.00 85.50 124 VAL A CA 1
ATOM 951 C C . VAL A 1 124 ? -19.056 -7.161 6.277 1.00 85.50 124 VAL A C 1
ATOM 953 O O . VAL A 1 124 ? -19.381 -6.893 7.426 1.00 85.50 124 VAL A O 1
ATOM 956 N N . THR A 1 125 ? -19.199 -8.390 5.773 1.00 81.38 125 THR A N 1
ATOM 957 C CA . THR A 1 125 ? -19.873 -9.487 6.494 1.00 81.38 125 THR A CA 1
ATOM 958 C C . THR A 1 125 ? -19.160 -9.888 7.791 1.00 81.38 125 THR A C 1
ATOM 960 O O . THR A 1 125 ? -19.820 -10.285 8.745 1.00 81.38 125 THR A O 1
ATOM 963 N N . HIS A 1 126 ? -17.829 -9.778 7.836 1.00 81.69 126 HIS A N 1
ATOM 964 C CA . HIS A 1 126 ? -17.009 -10.101 9.007 1.00 81.69 126 HIS A CA 1
ATOM 965 C C . HIS A 1 126 ? -15.898 -9.047 9.171 1.00 81.69 126 HIS A C 1
ATOM 967 O O . HIS A 1 126 ? -14.785 -9.260 8.688 1.00 81.69 126 HIS A O 1
ATOM 973 N N . PRO A 1 127 ? -16.184 -7.889 9.797 1.00 82.31 127 PRO A N 1
ATOM 974 C CA . PRO A 1 127 ? -15.217 -6.806 9.985 1.00 82.31 127 PRO A CA 1
ATOM 975 C C . PRO A 1 127 ? -14.290 -7.117 11.174 1.00 82.31 127 PRO A C 1
ATOM 977 O O . PRO A 1 127 ? -14.292 -6.409 12.177 1.00 82.31 127 PRO A O 1
ATOM 980 N N . VAL A 1 128 ? -13.560 -8.231 11.093 1.00 83.38 128 VAL A N 1
ATOM 981 C CA . VAL A 1 128 ? -12.671 -8.737 12.149 1.00 83.38 128 VAL A CA 1
ATOM 982 C C . VAL A 1 128 ? -11.294 -8.996 11.562 1.00 83.38 128 VAL A C 1
ATOM 984 O O . VAL A 1 128 ? -11.190 -9.699 10.555 1.00 83.38 128 VAL A O 1
ATOM 987 N N . GLY A 1 129 ? -10.255 -8.484 12.219 1.00 88.56 129 GLY A N 1
ATOM 988 C CA . GLY A 1 129 ? -8.870 -8.624 11.786 1.00 88.56 129 GLY A CA 1
ATOM 989 C C . GLY A 1 129 ? -8.272 -7.304 11.323 1.00 88.56 129 GLY A C 1
ATOM 990 O O . GLY A 1 129 ? -8.833 -6.228 11.523 1.00 88.56 129 GLY A O 1
ATOM 991 N N . ASP A 1 130 ? -7.104 -7.399 10.707 1.00 93.50 130 ASP A N 1
ATOM 992 C CA . ASP A 1 130 ? -6.268 -6.231 10.460 1.00 93.50 130 ASP A CA 1
ATOM 993 C C . ASP A 1 130 ? -6.779 -5.402 9.277 1.00 93.50 130 ASP A C 1
ATOM 995 O O . ASP A 1 130 ? -7.557 -5.863 8.434 1.00 93.50 130 ASP A O 1
ATOM 999 N N . LEU A 1 131 ? -6.314 -4.161 9.182 1.00 94.06 131 LEU A N 1
ATOM 1000 C CA . LEU A 1 131 ? -6.515 -3.327 8.003 1.00 94.06 131 LEU A CA 1
ATOM 1001 C C . LEU A 1 131 ? -5.191 -3.198 7.249 1.00 94.06 131 LEU A C 1
ATOM 1003 O O . LEU A 1 131 ? -4.212 -2.704 7.803 1.00 94.06 131 LEU A O 1
ATOM 1007 N N . LEU A 1 132 ? -5.170 -3.603 5.978 1.00 96.00 132 LEU A N 1
ATOM 1008 C CA . LEU A 1 132 ? -4.044 -3.309 5.093 1.00 96.00 132 LEU A CA 1
ATOM 1009 C C . LEU A 1 132 ? -4.284 -1.962 4.417 1.00 96.00 132 LEU A C 1
ATOM 1011 O O . LEU A 1 132 ? -5.340 -1.729 3.835 1.00 96.00 132 LEU A O 1
ATOM 1015 N N . ILE A 1 133 ? -3.304 -1.080 4.458 1.00 95.19 133 ILE A N 1
ATOM 1016 C CA . ILE A 1 133 ? -3.355 0.233 3.830 1.00 95.19 133 ILE A CA 1
ATOM 1017 C C . ILE A 1 133 ? -2.330 0.239 2.705 1.00 95.19 133 ILE A C 1
ATOM 1019 O O . ILE A 1 133 ? -1.150 -0.005 2.944 1.00 95.19 133 ILE A O 1
ATOM 1023 N N . LEU A 1 134 ? -2.772 0.514 1.479 1.00 94.69 134 LEU A N 1
ATOM 1024 C CA . LEU A 1 134 ? -1.874 0.859 0.383 1.00 94.69 134 LEU A CA 1
ATOM 1025 C C . LEU A 1 134 ? -1.720 2.379 0.372 1.00 94.69 134 LEU A C 1
ATOM 1027 O O . LEU A 1 134 ? -2.622 3.087 -0.076 1.00 94.69 134 LEU A O 1
ATOM 1031 N N . ASP A 1 135 ? -0.590 2.857 0.880 1.00 91.94 135 ASP A N 1
ATOM 1032 C CA . ASP A 1 135 ? -0.296 4.287 0.977 1.00 91.94 135 ASP A CA 1
ATOM 1033 C C . ASP A 1 135 ? 0.248 4.825 -0.352 1.00 91.94 135 ASP A C 1
ATOM 1035 O O . ASP A 1 135 ? -0.285 5.774 -0.931 1.00 91.94 135 ASP A O 1
ATOM 1039 N N . ARG A 1 136 ? 1.277 4.165 -0.901 1.00 90.38 136 ARG A N 1
ATOM 1040 C CA . ARG A 1 136 ? 1.976 4.667 -2.088 1.00 90.38 136 ARG A CA 1
ATOM 1041 C C . ARG A 1 136 ? 2.351 3.572 -3.068 1.00 90.38 136 ARG A C 1
ATOM 1043 O O . ARG A 1 136 ? 2.794 2.495 -2.686 1.00 90.38 136 ARG A O 1
ATOM 1050 N N . VAL A 1 137 ? 2.241 3.907 -4.352 1.00 92.50 137 VAL A N 1
ATOM 1051 C CA . VAL A 1 137 ? 2.822 3.157 -5.470 1.00 92.50 137 VAL A CA 1
ATOM 1052 C C . VAL A 1 137 ? 3.642 4.137 -6.295 1.00 92.50 137 VAL A C 1
ATOM 1054 O O . VAL A 1 137 ? 3.092 5.087 -6.854 1.00 92.50 137 VAL A O 1
ATOM 1057 N N . SER A 1 138 ? 4.948 3.909 -6.372 1.00 92.62 138 SER A N 1
ATOM 1058 C CA . SER A 1 138 ? 5.876 4.715 -7.158 1.00 92.62 138 SER A CA 1
ATOM 1059 C C . SER A 1 138 ? 6.601 3.826 -8.156 1.00 92.62 138 SER A C 1
ATOM 1061 O O . SER A 1 138 ? 7.097 2.764 -7.804 1.00 92.62 138 SER A O 1
ATOM 1063 N N . LEU A 1 139 ? 6.661 4.266 -9.407 1.00 93.06 139 LEU A N 1
ATOM 1064 C CA . LEU A 1 139 ? 7.468 3.645 -10.456 1.00 93.06 139 LEU A CA 1
ATOM 1065 C C . LEU A 1 139 ? 8.300 4.724 -11.122 1.00 93.06 139 LEU A C 1
ATOM 1067 O O . LEU A 1 139 ? 7.876 5.880 -11.169 1.00 93.06 139 LEU A O 1
ATOM 1071 N N . ASP A 1 140 ? 9.421 4.362 -11.714 1.00 92.19 140 ASP A N 1
ATOM 1072 C CA . ASP A 1 140 ? 10.183 5.263 -12.560 1.00 92.19 140 ASP A CA 1
ATOM 1073 C C . ASP A 1 140 ? 9.351 5.721 -13.753 1.00 92.19 140 ASP A C 1
ATOM 1075 O O . ASP A 1 140 ? 8.542 4.979 -14.316 1.00 92.19 140 ASP A O 1
ATOM 1079 N N . LYS A 1 141 ? 9.550 6.978 -14.157 1.00 88.69 141 LYS A N 1
ATOM 1080 C CA . LYS A 1 141 ? 8.759 7.650 -15.202 1.00 88.69 141 LYS A CA 1
ATOM 1081 C C . LYS A 1 141 ? 8.668 6.832 -16.490 1.00 88.69 141 LYS A C 1
ATOM 1083 O O . LYS A 1 141 ? 7.606 6.780 -17.108 1.00 88.69 141 LYS A O 1
ATOM 1088 N N . ALA A 1 142 ? 9.757 6.161 -16.853 1.00 90.25 142 ALA A N 1
ATOM 1089 C CA . ALA A 1 142 ? 9.843 5.339 -18.050 1.00 90.25 142 ALA A CA 1
ATOM 1090 C C . ALA A 1 142 ? 8.857 4.151 -18.029 1.00 90.25 142 ALA A C 1
ATOM 1092 O O . ALA A 1 142 ? 8.303 3.822 -19.074 1.00 90.25 142 ALA A O 1
ATOM 1093 N N . TRP A 1 143 ? 8.547 3.607 -16.846 1.00 90.81 143 TRP A N 1
ATOM 1094 C CA . TRP A 1 143 ? 7.648 2.469 -16.605 1.00 90.81 143 TRP A CA 1
ATOM 1095 C C . TRP A 1 143 ? 6.188 2.871 -16.312 1.00 90.81 143 TRP A C 1
ATOM 1097 O O . TRP A 1 143 ? 5.313 2.020 -16.122 1.00 90.81 143 TRP A O 1
ATOM 1107 N N . ARG A 1 144 ? 5.873 4.173 -16.284 1.00 89.44 144 ARG A N 1
ATOM 1108 C CA . ARG A 1 144 ? 4.507 4.679 -16.053 1.00 89.44 144 ARG A CA 1
ATOM 1109 C C . ARG A 1 144 ? 3.677 4.702 -17.338 1.00 89.44 144 ARG A C 1
ATOM 1111 O O . ARG A 1 144 ? 4.192 4.841 -18.444 1.00 89.44 144 ARG A O 1
ATOM 1118 N N . GLY A 1 145 ? 2.353 4.643 -17.175 1.00 86.69 145 GLY A N 1
ATOM 1119 C CA . GLY A 1 145 ? 1.385 4.771 -18.276 1.00 86.69 145 GLY A CA 1
ATOM 1120 C C . GLY A 1 145 ? 0.941 3.451 -18.918 1.00 86.69 145 GLY A C 1
ATOM 1121 O O . GLY A 1 145 ? 0.079 3.476 -19.793 1.00 86.69 145 GLY A O 1
ATOM 1122 N N . PHE A 1 146 ? 1.460 2.314 -18.441 1.00 89.06 146 PHE A N 1
ATOM 1123 C CA . PHE A 1 146 ? 1.169 0.974 -18.977 1.00 89.06 146 PHE A CA 1
ATOM 1124 C C . PHE A 1 146 ? 0.260 0.118 -18.082 1.00 89.06 146 PHE A C 1
ATOM 1126 O O . PHE A 1 146 ? -0.033 -1.025 -18.409 1.00 89.06 146 PHE A O 1
ATOM 1133 N N . GLY A 1 147 ? -0.189 0.649 -16.939 1.00 89.25 147 GLY A N 1
ATOM 1134 C CA . GLY A 1 147 ? -0.997 -0.106 -15.970 1.00 89.25 147 GLY A CA 1
ATOM 1135 C C . GLY A 1 147 ? -0.191 -0.985 -15.004 1.00 89.25 147 GLY A C 1
ATOM 1136 O O . GLY A 1 147 ? -0.792 -1.711 -14.217 1.00 89.25 147 GLY A O 1
ATOM 1137 N N . LEU A 1 148 ? 1.143 -0.878 -15.008 1.00 91.88 148 LEU A N 1
ATOM 1138 C CA . LEU A 1 148 ? 2.016 -1.642 -14.108 1.00 91.88 148 LEU A CA 1
ATOM 1139 C C . LEU A 1 148 ? 1.784 -1.313 -12.630 1.00 91.88 148 LEU A C 1
ATOM 1141 O O . LEU A 1 148 ? 1.742 -2.223 -11.817 1.00 91.88 148 LEU A O 1
ATOM 1145 N N . GLY A 1 149 ? 1.554 -0.042 -12.279 1.00 91.94 149 GLY A N 1
ATOM 1146 C CA . GLY A 1 149 ? 1.298 0.359 -10.888 1.00 91.94 149 GLY A CA 1
ATOM 1147 C C . GLY A 1 149 ? 0.148 -0.429 -10.238 1.00 91.94 149 GLY A C 1
ATOM 1148 O O . GLY A 1 149 ? 0.380 -1.110 -9.243 1.00 91.94 149 GLY A O 1
ATOM 1149 N N . PRO A 1 150 ? -1.071 -0.413 -10.814 1.00 91.94 150 PRO A N 1
ATOM 1150 C CA . PRO A 1 150 ? -2.174 -1.244 -10.332 1.00 91.94 150 PRO A CA 1
ATOM 1151 C C . PRO A 1 150 ? -1.881 -2.751 -10.332 1.00 91.94 1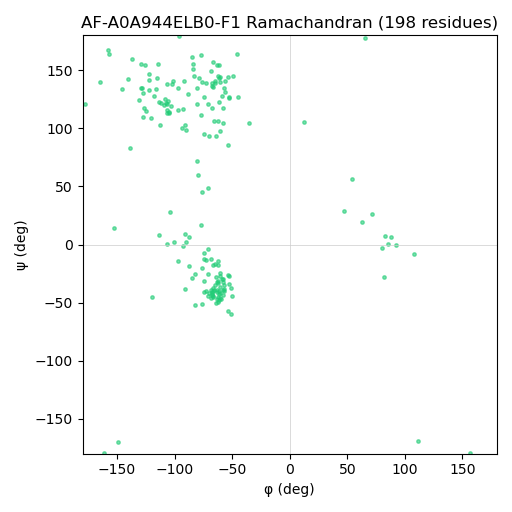50 PRO A C 1
ATOM 1153 O O . PRO A 1 150 ? -2.267 -3.431 -9.387 1.00 91.94 150 PRO A O 1
ATOM 1156 N N . ALA A 1 151 ? -1.196 -3.280 -11.352 1.00 93.81 151 ALA A N 1
ATOM 1157 C CA . ALA A 1 151 ? -0.866 -4.706 -11.415 1.00 93.81 151 ALA A CA 1
ATOM 1158 C C . ALA A 1 151 ? 0.056 -5.135 -10.258 1.00 93.81 151 ALA A C 1
ATOM 1160 O O . ALA A 1 151 ? -0.232 -6.104 -9.557 1.00 93.81 151 ALA A O 1
ATOM 1161 N N . LEU A 1 152 ? 1.117 -4.363 -10.008 1.00 96.19 152 LEU A N 1
ATOM 1162 C CA . LEU A 1 152 ? 2.064 -4.592 -8.915 1.00 96.19 152 LEU A CA 1
ATOM 1163 C C . LEU A 1 152 ? 1.398 -4.395 -7.545 1.00 96.19 152 LEU A C 1
ATOM 1165 O O . LEU A 1 152 ? 1.647 -5.165 -6.621 1.00 96.19 152 LEU A O 1
ATOM 1169 N N . ALA A 1 153 ? 0.500 -3.412 -7.422 1.00 95.88 153 ALA A N 1
ATOM 1170 C CA . ALA A 1 153 ? -0.276 -3.186 -6.205 1.00 95.88 153 ALA A CA 1
ATOM 1171 C C . ALA A 1 153 ? -1.178 -4.372 -5.855 1.00 95.88 153 ALA A C 1
ATOM 1173 O O . ALA A 1 153 ? -1.203 -4.797 -4.701 1.00 95.88 153 ALA A O 1
ATOM 1174 N N . VAL A 1 154 ? -1.887 -4.937 -6.837 1.00 96.38 154 VAL A N 1
ATOM 1175 C CA . VAL A 1 154 ? -2.716 -6.134 -6.628 1.00 96.38 154 VAL A CA 1
ATOM 1176 C C . VAL A 1 154 ? -1.862 -7.310 -6.163 1.00 96.38 154 VAL A C 1
ATOM 1178 O O . VAL A 1 154 ? -2.267 -8.017 -5.241 1.00 96.38 154 VAL A O 1
ATOM 1181 N N . GLU A 1 155 ? -0.675 -7.499 -6.737 1.00 97.31 155 GLU A N 1
ATOM 1182 C CA . GLU A 1 155 ? 0.218 -8.584 -6.329 1.00 97.31 155 GLU A CA 1
ATOM 1183 C C . GLU A 1 155 ? 0.765 -8.386 -4.904 1.00 97.31 155 GLU A C 1
ATOM 1185 O O . GLU A 1 155 ? 0.748 -9.314 -4.090 1.00 97.31 155 GLU A O 1
ATOM 1190 N N . ALA A 1 156 ? 1.159 -7.161 -4.545 1.00 97.44 156 ALA A N 1
ATOM 1191 C CA . ALA A 1 156 ? 1.556 -6.829 -3.178 1.00 97.44 156 ALA A CA 1
ATOM 1192 C C . ALA A 1 156 ? 0.414 -7.057 -2.173 1.00 97.44 156 ALA A C 1
ATOM 1194 O O . ALA A 1 156 ? 0.615 -7.712 -1.148 1.00 97.44 156 ALA A O 1
A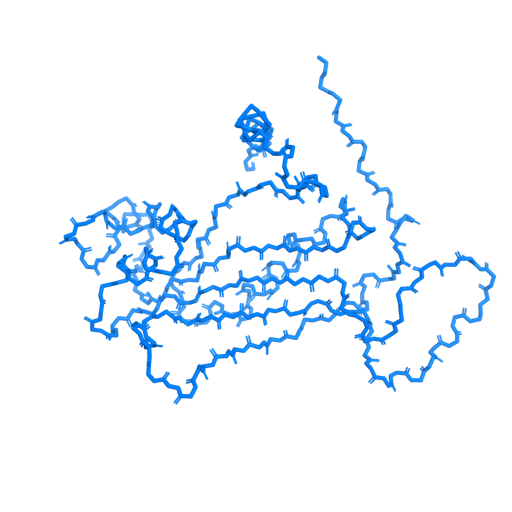TOM 1195 N N . ILE A 1 157 ? -0.800 -6.599 -2.495 1.00 97.19 157 ILE A N 1
ATOM 1196 C CA . ILE A 1 157 ? -2.003 -6.818 -1.682 1.00 97.19 157 ILE A CA 1
ATOM 1197 C C . ILE A 1 157 ? -2.284 -8.313 -1.523 1.00 97.19 157 ILE A C 1
ATOM 1199 O O . ILE A 1 157 ? -2.521 -8.7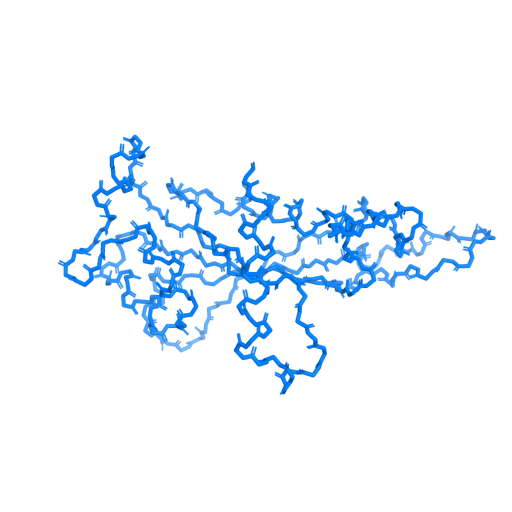83 -0.410 1.00 97.19 157 ILE A O 1
ATOM 1203 N N . ARG A 1 158 ? -2.231 -9.093 -2.607 1.00 96.69 158 ARG A N 1
ATOM 1204 C CA . ARG A 1 158 ? -2.461 -10.543 -2.569 1.00 96.69 158 ARG A CA 1
ATOM 1205 C C . ARG A 1 158 ? -1.498 -11.236 -1.605 1.00 96.69 158 ARG A C 1
ATOM 1207 O O . ARG A 1 158 ? -1.904 -12.153 -0.897 1.00 96.69 158 ARG A O 1
ATOM 1214 N N . ARG A 1 159 ? -0.239 -10.791 -1.555 1.00 96.75 159 ARG A N 1
ATOM 1215 C CA . ARG A 1 159 ? 0.783 -11.350 -0.662 1.00 96.75 159 ARG A CA 1
ATOM 1216 C C . ARG A 1 159 ? 0.595 -10.941 0.801 1.00 96.75 159 ARG A C 1
ATOM 1218 O O . ARG A 1 159 ? 0.797 -11.784 1.673 1.00 96.75 159 ARG A O 1
ATOM 1225 N N . LEU A 1 160 ? 0.242 -9.680 1.057 1.00 96.75 160 LEU A N 1
ATOM 1226 C CA . LEU A 1 160 ? 0.236 -9.079 2.400 1.00 96.75 160 LEU A CA 1
ATOM 1227 C C . LEU A 1 160 ? -1.136 -9.079 3.093 1.00 96.75 160 LEU A C 1
ATOM 1229 O O . LEU A 1 160 ? -1.203 -8.899 4.303 1.00 96.75 160 LEU A O 1
ATOM 1233 N N . SER A 1 161 ? -2.229 -9.326 2.369 1.00 95.06 161 SER A N 1
ATOM 1234 C CA . SER A 1 161 ? -3.602 -9.289 2.910 1.00 95.06 161 SER A CA 1
ATOM 1235 C C . SER A 1 161 ? -3.957 -10.435 3.865 1.00 95.06 161 SER A C 1
ATOM 1237 O O . SER A 1 161 ? -5.050 -10.446 4.430 1.00 95.06 161 SER A O 1
ATOM 1239 N N . GLY A 1 162 ? -3.064 -11.404 4.080 1.00 94.31 162 GLY A N 1
ATOM 1240 C CA . GLY A 1 162 ? -3.301 -12.507 5.010 1.00 94.31 162 GLY A CA 1
ATOM 1241 C C . GLY A 1 162 ? -3.580 -12.014 6.435 1.00 94.31 162 GLY A C 1
ATOM 1242 O O . GLY A 1 162 ? -2.714 -11.414 7.069 1.00 94.31 162 GLY A O 1
ATOM 1243 N N . GLY A 1 163 ? -4.780 -12.298 6.951 1.00 92.19 163 GLY A N 1
ATOM 1244 C CA . GLY A 1 163 ? -5.234 -11.844 8.274 1.00 92.19 163 GLY A CA 1
ATOM 1245 C C . GLY A 1 163 ? -5.859 -10.444 8.293 1.00 92.19 163 GLY A C 1
ATOM 1246 O O . GLY A 1 163 ? -6.283 -9.994 9.353 1.00 92.19 163 GLY A O 1
ATOM 1247 N N . CYS A 1 164 ? -5.954 -9.776 7.141 1.00 93.75 164 CYS A N 1
ATOM 1248 C CA . CYS A 1 164 ? -6.647 -8.499 7.010 1.00 93.75 164 CYS A CA 1
ATOM 1249 C C . CYS A 1 164 ? -8.114 -8.715 6.617 1.00 93.75 164 CYS A C 1
ATOM 1251 O O . CYS A 1 164 ? -8.418 -9.554 5.767 1.00 93.75 164 CYS A O 1
ATOM 1253 N N . CYS A 1 165 ? -9.028 -7.927 7.181 1.00 91.88 165 CYS A N 1
ATOM 1254 C CA . CYS A 1 165 ? -10.446 -7.968 6.813 1.00 91.88 165 CYS A CA 1
ATOM 1255 C C . CYS A 1 165 ? -10.778 -7.048 5.628 1.00 91.88 165 CYS A C 1
ATOM 1257 O O . CYS A 1 165 ? -11.825 -7.194 4.997 1.00 91.88 165 CYS A O 1
ATOM 1259 N N . ALA A 1 166 ? -9.906 -6.078 5.342 1.00 92.06 166 ALA A N 1
ATOM 1260 C CA . ALA A 1 166 ? -10.044 -5.156 4.225 1.00 92.06 166 ALA A CA 1
ATOM 1261 C C . ALA A 1 166 ? -8.710 -4.535 3.813 1.00 92.06 166 ALA A C 1
ATOM 1263 O O . ALA A 1 166 ? -7.713 -4.589 4.537 1.00 92.06 166 ALA A O 1
ATOM 1264 N N . VAL A 1 167 ? -8.749 -3.905 2.639 1.00 93.50 167 VAL A N 1
ATOM 1265 C CA . VAL A 1 167 ? -7.688 -3.051 2.118 1.00 93.50 167 VAL A CA 1
ATOM 1266 C C . VAL A 1 167 ? -8.244 -1.644 1.940 1.00 93.50 167 VAL A C 1
ATOM 1268 O O . VAL A 1 167 ? -9.278 -1.470 1.293 1.00 93.50 167 VAL A O 1
ATOM 1271 N N . ALA A 1 168 ? -7.566 -0.648 2.500 1.00 92.00 168 ALA A N 1
ATOM 1272 C CA . ALA A 1 168 ? -7.872 0.759 2.302 1.00 92.00 168 ALA A CA 1
ATOM 1273 C C . ALA A 1 168 ? -6.824 1.404 1.393 1.00 92.00 168 ALA A C 1
ATOM 1275 O O . ALA A 1 168 ? -5.626 1.157 1.513 1.00 92.00 168 ALA A O 1
ATOM 1276 N N . VAL A 1 169 ? -7.288 2.244 0.477 1.00 90.31 169 VAL A N 1
ATOM 1277 C CA . VAL A 1 169 ? -6.438 3.041 -0.404 1.00 90.31 169 VAL A CA 1
ATOM 1278 C C . VAL A 1 169 ? -7.133 4.367 -0.650 1.00 90.31 169 VAL A C 1
ATOM 1280 O O . VAL A 1 169 ? -8.330 4.400 -0.949 1.00 90.31 169 VAL A O 1
ATOM 1283 N N . LEU A 1 170 ? -6.393 5.466 -0.542 1.00 84.06 170 LEU A N 1
ATOM 1284 C CA . LEU A 1 170 ? -6.859 6.751 -1.037 1.00 84.06 170 LEU A CA 1
ATOM 1285 C C . LEU A 1 170 ? -6.252 6.959 -2.426 1.00 84.06 170 LEU A C 1
ATOM 1287 O O . LEU A 1 170 ? -5.032 7.055 -2.546 1.00 84.06 170 LEU A O 1
ATOM 1291 N N . PRO A 1 171 ? -7.064 7.033 -3.493 1.00 70.81 171 PRO A N 1
ATOM 1292 C CA . PRO A 1 171 ? -6.531 7.284 -4.820 1.00 70.81 171 PRO A CA 1
ATOM 1293 C C . PRO A 1 171 ? -5.920 8.691 -4.874 1.00 70.81 171 PRO A C 1
ATOM 1295 O O . PRO A 1 171 ? -6.623 9.706 -4.884 1.00 70.81 171 PRO A O 1
ATOM 1298 N N . GLY A 1 172 ? -4.590 8.735 -4.889 1.00 67.19 172 GLY A N 1
ATOM 1299 C CA . GLY A 1 172 ? -3.783 9.939 -5.047 1.00 67.19 172 GLY A CA 1
ATOM 1300 C C . GLY A 1 172 ? -3.346 10.175 -6.493 1.00 67.19 172 GLY A C 1
ATOM 1301 O O . GLY A 1 172 ? -3.643 9.404 -7.408 1.00 67.19 172 GLY A O 1
ATOM 1302 N N . MET A 1 173 ? -2.620 11.268 -6.716 1.00 58.47 173 MET A N 1
ATOM 1303 C CA . MET A 1 173 ? -2.002 11.535 -8.016 1.00 58.47 173 MET A CA 1
ATOM 1304 C C . MET A 1 173 ? -0.838 10.582 -8.272 1.00 58.47 173 MET A C 1
ATOM 1306 O O . MET A 1 173 ? 0.138 10.601 -7.534 1.00 58.47 173 MET A O 1
ATOM 1310 N N . GLY A 1 174 ? -0.909 9.810 -9.360 1.00 53.56 174 GLY A N 1
ATOM 1311 C CA . GLY A 1 174 ? 0.208 8.975 -9.832 1.00 53.56 174 GLY A CA 1
ATOM 1312 C C . GLY A 1 174 ? 1.343 9.760 -10.507 1.00 53.56 174 GLY A C 1
ATOM 1313 O O . GLY A 1 174 ? 2.384 9.194 -10.826 1.00 53.56 174 GLY A O 1
ATOM 1314 N N . GLU A 1 175 ? 1.149 11.061 -10.734 1.00 54.66 175 GLU A N 1
ATOM 1315 C CA . GLU A 1 175 ? 2.147 11.974 -11.288 1.00 54.66 175 GLU A CA 1
ATOM 1316 C C . GLU A 1 175 ? 2.269 13.184 -10.366 1.00 54.66 175 GLU A C 1
ATOM 1318 O O . GLU A 1 175 ? 1.357 14.007 -10.275 1.00 54.66 175 GLU A O 1
ATOM 1323 N N . TYR A 1 176 ? 3.403 13.280 -9.680 1.00 52.34 176 TYR A N 1
ATOM 1324 C CA . TYR A 1 176 ? 3.871 14.535 -9.112 1.00 52.34 176 TYR A CA 1
ATOM 1325 C C . TYR A 1 176 ? 4.888 15.139 -10.095 1.00 52.34 176 TYR A C 1
ATOM 1327 O O . TYR A 1 176 ? 5.724 14.394 -10.618 1.00 52.34 176 TYR A O 1
ATOM 1335 N N . PRO A 1 177 ? 4.805 16.447 -10.402 1.00 51.88 177 PRO A N 1
ATOM 1336 C CA . PRO A 1 177 ? 5.886 17.169 -11.065 1.00 51.88 177 PRO A CA 1
ATOM 1337 C C . PRO A 1 177 ? 7.194 16.974 -10.288 1.00 51.88 177 PRO A C 1
ATOM 1339 O O . PRO A 1 177 ? 7.164 16.905 -9.062 1.00 51.88 177 PRO A O 1
ATOM 1342 N N . GLU A 1 178 ? 8.318 16.883 -11.000 1.00 50.84 178 GLU A N 1
ATOM 1343 C CA . GLU A 1 178 ? 9.648 16.658 -10.404 1.00 50.84 178 GLU A CA 1
ATOM 1344 C C . GLU A 1 178 ? 10.038 17.794 -9.435 1.00 50.84 178 GLU A C 1
ATOM 1346 O O . GLU A 1 178 ? 10.700 17.548 -8.430 1.00 50.84 178 GLU A O 1
ATOM 1351 N N . ASP A 1 179 ? 9.501 18.999 -9.656 1.00 49.94 179 ASP A N 1
ATOM 1352 C CA . ASP A 1 179 ? 9.554 20.115 -8.713 1.00 49.94 179 ASP A CA 1
ATOM 1353 C C . ASP A 1 179 ? 8.335 20.101 -7.777 1.00 49.94 179 ASP A C 1
ATOM 1355 O O . ASP A 1 179 ? 7.246 20.589 -8.112 1.00 49.94 179 ASP A O 1
ATOM 1359 N N . CYS A 1 180 ? 8.524 19.573 -6.564 1.00 49.44 180 CYS A N 1
ATOM 1360 C CA . CYS A 1 180 ? 7.518 19.584 -5.494 1.00 49.44 180 CYS A CA 1
ATOM 1361 C C . CYS A 1 180 ? 6.978 20.999 -5.186 1.00 49.44 180 CYS A C 1
ATOM 1363 O O . CYS A 1 180 ? 5.816 21.140 -4.795 1.00 49.44 180 CYS A O 1
ATOM 1365 N N . ASP A 1 181 ? 7.771 22.043 -5.456 1.00 51.97 181 ASP A N 1
ATOM 1366 C CA . ASP A 1 181 ? 7.427 23.461 -5.273 1.00 51.97 181 ASP A CA 1
ATOM 1367 C C . ASP A 1 181 ? 6.345 23.971 -6.248 1.00 51.97 181 ASP A C 1
ATOM 1369 O O . ASP A 1 181 ? 5.765 25.042 -6.055 1.00 51.97 181 ASP A O 1
ATOM 1373 N N . HIS A 1 182 ? 6.019 23.205 -7.294 1.00 47.56 182 HIS A N 1
ATOM 1374 C CA . HIS A 1 182 ? 4.969 23.535 -8.266 1.00 47.56 182 HIS A CA 1
ATOM 1375 C C . HIS A 1 182 ? 3.646 22.796 -8.033 1.00 47.56 182 HIS A C 1
ATOM 1377 O O . HIS A 1 182 ? 2.668 23.011 -8.762 1.00 47.56 182 HIS A O 1
ATOM 1383 N N . VAL A 1 183 ? 3.553 21.985 -6.976 1.00 55.25 183 VAL A N 1
ATOM 1384 C CA . VAL A 1 183 ? 2.310 21.309 -6.582 1.00 55.25 183 VAL A CA 1
ATOM 1385 C C . VAL A 1 183 ? 1.416 22.274 -5.807 1.00 55.25 183 VAL A C 1
ATOM 1387 O O . VAL A 1 183 ? 1.213 22.173 -4.598 1.00 55.25 183 VAL A O 1
ATOM 1390 N N . THR A 1 184 ? 0.855 23.237 -6.532 1.00 64.88 184 THR A N 1
ATOM 1391 C CA . THR A 1 184 ? -0.127 24.178 -5.989 1.00 64.88 184 THR A CA 1
ATOM 1392 C C . THR A 1 184 ? -1.429 23.467 -5.606 1.00 64.88 184 THR A C 1
ATOM 1394 O O . THR A 1 184 ? -1.791 22.416 -6.145 1.00 64.88 184 THR A O 1
ATOM 1397 N N . GLU A 1 185 ? -2.200 24.063 -4.698 1.00 65.19 185 GLU A N 1
ATOM 1398 C CA . GLU A 1 185 ? -3.531 23.564 -4.329 1.00 65.19 185 GLU A CA 1
ATOM 1399 C C . GLU A 1 185 ? -4.469 23.454 -5.548 1.00 65.19 185 GLU A C 1
ATOM 1401 O O . GLU A 1 185 ? -5.231 22.494 -5.682 1.00 65.19 185 GLU A O 1
ATOM 1406 N N . ALA A 1 186 ? -4.335 24.378 -6.506 1.00 69.94 186 ALA A N 1
ATOM 1407 C CA . ALA A 1 186 ? -5.046 24.341 -7.781 1.00 69.94 186 ALA A CA 1
ATOM 1408 C C . ALA A 1 186 ? -4.703 23.090 -8.610 1.00 69.94 186 ALA A C 1
ATOM 1410 O O . ALA A 1 186 ? -5.608 22.445 -9.152 1.00 69.94 186 ALA A O 1
ATOM 1411 N N . TYR A 1 187 ? -3.423 22.702 -8.659 1.00 66.19 187 TYR A N 1
ATOM 1412 C CA . TYR A 1 187 ? -2.988 21.463 -9.306 1.00 66.19 187 TYR A CA 1
ATOM 1413 C C . TYR A 1 187 ? -3.615 20.242 -8.624 1.00 66.19 187 TYR A C 1
ATOM 1415 O O . TYR A 1 187 ? -4.220 19.412 -9.304 1.00 66.19 187 TYR A O 1
ATOM 1423 N N . ARG A 1 188 ? -3.576 20.175 -7.283 1.00 63.31 188 ARG A N 1
ATOM 1424 C CA . ARG A 1 188 ? -4.186 19.089 -6.484 1.00 63.31 188 ARG A CA 1
ATOM 1425 C C . ARG A 1 188 ? -5.701 18.975 -6.687 1.00 63.31 188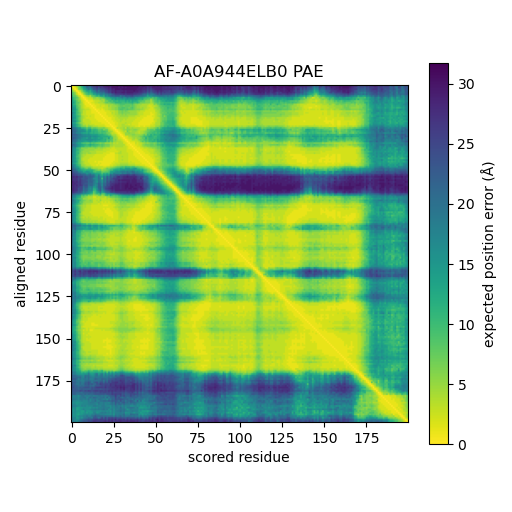 ARG A C 1
ATOM 1427 O O . ARG A 1 188 ? -6.240 17.870 -6.737 1.00 63.31 188 ARG A O 1
ATOM 1434 N N . LEU A 1 189 ? -6.407 20.091 -6.844 1.00 69.06 189 LEU A N 1
ATOM 1435 C CA . LEU A 1 189 ? -7.843 20.088 -7.139 1.00 69.06 189 LEU A CA 1
ATOM 1436 C C . LEU A 1 189 ? -8.139 19.581 -8.554 1.00 69.06 189 LEU A C 1
ATOM 1438 O O . LEU A 1 189 ? -9.080 18.812 -8.757 1.00 69.06 189 LEU A O 1
ATOM 1442 N N . GLN A 1 190 ? -7.341 19.987 -9.543 1.00 67.56 190 GLN A N 1
ATOM 1443 C CA . GLN A 1 190 ? -7.514 19.548 -10.928 1.00 67.56 190 GLN A CA 1
ATOM 1444 C C . GLN A 1 190 ? -7.203 18.054 -11.092 1.00 67.56 190 GLN A C 1
ATOM 1446 O O . GLN A 1 190 ? -7.938 17.325 -11.757 1.00 67.56 190 GLN A O 1
ATOM 1451 N N . ALA A 1 191 ? -6.157 17.602 -10.416 1.00 62.31 191 ALA A N 1
ATOM 1452 C CA . ALA A 1 191 ? -5.795 16.219 -10.170 1.00 62.31 191 ALA A CA 1
ATOM 1453 C C . ALA A 1 191 ? -6.949 15.373 -9.604 1.00 62.31 191 ALA A C 1
ATOM 1455 O O . ALA A 1 191 ? -7.402 14.427 -10.249 1.00 62.31 191 ALA A O 1
ATOM 1456 N N . LYS A 1 192 ? -7.487 15.762 -8.438 1.00 69.38 192 LYS A N 1
ATOM 1457 C CA . LYS A 1 192 ? -8.622 15.080 -7.793 1.00 69.38 192 LYS A CA 1
ATOM 1458 C C . LYS A 1 192 ? -9.844 15.017 -8.712 1.00 69.38 192 LYS A C 1
ATOM 1460 O O . LYS A 1 192 ? -10.486 13.976 -8.801 1.00 69.38 192 LYS A O 1
ATOM 1465 N N . LYS A 1 193 ? -10.130 16.089 -9.465 1.00 72.12 193 LYS A N 1
ATOM 1466 C CA . LYS A 1 193 ? -11.200 16.093 -10.481 1.00 72.12 193 LYS A CA 1
ATOM 1467 C C . LYS A 1 193 ? -10.955 15.073 -11.595 1.00 72.12 193 LYS A C 1
ATOM 1469 O O . LYS A 1 193 ? -11.904 14.427 -12.024 1.00 72.12 193 LYS A O 1
ATOM 1474 N N . ARG A 1 194 ? -9.713 14.908 -12.066 1.00 66.62 194 ARG A N 1
ATOM 1475 C CA . ARG A 1 194 ? -9.370 13.904 -13.092 1.00 66.62 194 ARG A CA 1
ATOM 1476 C C . ARG A 1 194 ? -9.530 12.477 -12.573 1.00 66.62 194 ARG A C 1
ATOM 1478 O O . ARG A 1 194 ? -10.026 11.642 -13.318 1.00 66.62 194 ARG A O 1
ATOM 1485 N N . ILE A 1 195 ? -9.136 12.220 -11.327 1.00 62.69 195 ILE A N 1
ATOM 1486 C CA . ILE A 1 195 ? -9.305 10.918 -10.669 1.00 62.69 195 ILE A CA 1
ATOM 1487 C C . ILE A 1 195 ? -10.798 10.607 -10.505 1.00 62.69 195 ILE A C 1
ATOM 1489 O O . ILE A 1 195 ? -11.261 9.571 -10.968 1.00 62.69 195 ILE A O 1
ATOM 1493 N N . ALA A 1 196 ? -11.577 11.542 -9.954 1.00 64.88 196 ALA A N 1
ATOM 1494 C CA . ALA A 1 196 ? -13.018 11.372 -9.764 1.00 64.88 196 ALA A CA 1
ATOM 1495 C C . ALA A 1 196 ? -13.792 11.205 -11.088 1.00 64.88 196 ALA A C 1
ATOM 1497 O O . ALA A 1 196 ? -14.769 10.466 -11.146 1.00 64.88 196 ALA A O 1
ATOM 1498 N N . ALA A 1 197 ? -13.348 11.858 -12.168 1.00 64.62 197 ALA A N 1
ATOM 1499 C CA . ALA A 1 197 ? -13.950 11.723 -13.497 1.00 64.62 197 ALA A CA 1
ATOM 1500 C C . ALA A 1 197 ? -13.653 10.374 -14.180 1.00 64.62 197 ALA A C 1
ATOM 1502 O O . ALA A 1 197 ? -14.290 10.050 -15.179 1.00 64.62 197 ALA A O 1
ATOM 1503 N N . ARG A 1 198 ? -12.690 9.602 -13.664 1.00 54.03 198 ARG A N 1
ATOM 1504 C CA . ARG A 1 198 ? -12.328 8.255 -14.129 1.00 54.03 198 ARG A CA 1
ATOM 1505 C C . ARG A 1 198 ? -12.861 7.169 -13.184 1.00 54.03 198 ARG A C 1
ATOM 1507 O O . ARG A 1 198 ? -12.209 6.142 -13.061 1.00 54.03 198 ARG A O 1
ATOM 1514 N N . GLY A 1 199 ? -13.974 7.447 -12.490 1.00 39.56 199 GLY A N 1
ATOM 1515 C CA . GLY A 1 199 ? -14.601 6.569 -11.492 1.00 39.56 199 GLY A CA 1
ATOM 1516 C C . GLY A 1 199 ? -14.740 5.097 -11.925 1.00 39.56 199 GLY A C 1
ATOM 1517 O O . GLY A 1 199 ? -14.615 4.814 -13.114 1.00 39.56 199 GLY A O 1
ATOM 1518 N N . PRO A 1 200 ? -14.983 4.208 -10.944 1.00 44.12 200 PRO A N 1
ATOM 1519 C CA . PRO A 1 200 ? -14.603 2.788 -10.926 1.00 44.12 200 PRO A CA 1
ATOM 1520 C C . PRO A 1 200 ? -14.888 1.995 -12.204 1.00 44.12 200 PRO A C 1
ATOM 1522 O O . PRO A 1 200 ? -15.972 2.188 -12.800 1.00 44.12 200 PRO A O 1
#

Radius of gyration: 19.63 Å; Cα contacts (8 Å, |Δi|>4): 285; chains: 1; bounding box: 47×38×56 Å